Protein AF-A0A944UL71-F1 (afdb_monomer)

Secondary structure (DSSP, 8-state):
-HHHHHHHHHHHHT---------HHHHTTTS-HHHHS-TTHHHHHHHHHHHHHHHHHHHHHH-GGGHHHHHHHHHHHHHS-PPPTT--HHHHTTSHHHHHHHHHHHT--GGGGGGGG-GGGHHHHHHHHHHHHHHH-TT--S-EEESSTTTS-EEE----SS--SSHHHHHHHHHHHHHHHH-TT------S--PPP--HHHHS---

Foldseek 3Di:
DVLVLVVLVCVVPVDDDFDFAAQPCLLCVPPDCVPPHDPCVNVLSLLSLLLVQLVLLCCVVPNRVLCSLLVVLLCCLQFQDQDDVPDPSSVPRNPLVSQLSSCVSSVHHSVSSVSSPVPVSVVRNNVRNCQQCVQEPSPEDDDKDFDPPDPFHIYHDPPAQDRDPDSVVSVVVVVVVVVQRRPVPRNDDDDPDHDHRPTCHGPSDHD

pLDDT: mean 94.56, std 4.07, range [72.88, 98.88]

Sequence (207 aa):
MTSLWLRRVAVLRDIEVEWRFINLSILNEERDYEAEFPEGYREGHNRGRRMLRVAAAVRADHGAPAMGPLYEAFGRSIWYRVPEPGEDMRAMIGTPEHLCAVLDAAGFDTSYADAADDASLDDILRAGTEEAVGRTGRDVGTPILSIDPPDGPSFFGPVISSVPESDEECLELFDATLTLARFSTFSELKRSDRLQLDLPVVTGRPD

Solvent-accessible surface area (backbone atoms only — not comparable to full-atom values): 12127 Å² total; per-residue (Å²): 79,53,70,57,43,48,52,53,42,27,75,76,66,77,50,90,82,85,78,77,52,72,43,67,46,66,78,46,62,89,53,57,59,83,84,76,42,65,89,66,46,69,58,56,27,49,30,53,48,19,48,50,22,24,52,50,54,49,31,72,78,60,34,72,77,48,42,58,52,43,52,48,28,49,46,44,74,65,42,64,42,57,74,59,96,87,58,66,68,72,76,50,54,54,36,64,69,45,37,26,54,31,25,50,72,43,74,41,70,46,72,46,35,66,34,37,79,44,68,82,47,49,58,62,42,47,50,33,28,50,54,55,31,72,57,53,43,80,93,59,69,85,50,72,40,72,45,70,72,88,84,40,51,42,38,71,33,78,82,52,41,56,58,64,91,45,72,66,55,42,45,52,54,46,55,52,50,52,55,52,59,68,37,87,86,66,85,83,86,87,74,89,84,69,72,74,56,75,34,16,55,72,69,66,41,83,132

Mean predicted aligned error: 3.44 Å

Structure (mmCIF, N/CA/C/O backbone):
data_AF-A0A944UL71-F1
#
_entry.id   AF-A0A944UL71-F1
#
loop_
_atom_site.group_PDB
_atom_site.id
_atom_site.type_symbol
_atom_site.label_atom_id
_atom_site.label_alt_id
_atom_site.label_comp_id
_atom_site.label_asym_id
_atom_site.label_entity_id
_atom_site.label_seq_id
_atom_site.pdbx_PDB_ins_code
_atom_site.Cartn_x
_atom_site.Cartn_y
_atom_site.Cartn_z
_atom_site.occupancy
_atom_site.B_iso_or_equiv
_atom_site.auth_seq_id
_atom_site.auth_comp_id
_atom_site.auth_asym_id
_atom_site.auth_atom_id
_atom_site.pdbx_PDB_model_num
ATOM 1 N N . MET A 1 1 ? 5.759 1.348 5.794 1.00 94.75 1 MET A N 1
ATOM 2 C CA . MET A 1 1 ? 5.678 1.532 7.258 1.00 94.75 1 MET A CA 1
ATOM 3 C C . MET A 1 1 ? 4.342 1.117 7.837 1.00 94.75 1 MET A C 1
ATOM 5 O O . MET A 1 1 ? 4.300 0.064 8.450 1.00 94.75 1 MET A O 1
ATOM 9 N N . THR A 1 2 ? 3.245 1.845 7.607 1.00 97.06 2 THR A N 1
ATOM 10 C CA . THR A 1 2 ? 1.940 1.523 8.227 1.00 97.06 2 THR A CA 1
ATOM 11 C C . THR A 1 2 ? 1.476 0.086 7.967 1.00 97.06 2 THR A C 1
ATOM 13 O O . THR A 1 2 ? 0.972 -0.564 8.872 1.00 97.06 2 THR A O 1
ATOM 16 N N . SER A 1 3 ? 1.725 -0.465 6.775 1.00 96.94 3 SER A N 1
ATOM 17 C CA . SER A 1 3 ? 1.401 -1.865 6.475 1.00 96.94 3 SER A CA 1
ATOM 18 C C . SER A 1 3 ? 2.272 -2.894 7.212 1.00 96.94 3 SER A C 1
ATOM 20 O O . SER A 1 3 ? 1.813 -4.006 7.449 1.00 96.94 3 SER A O 1
ATOM 22 N N . LEU A 1 4 ? 3.510 -2.562 7.585 1.00 96.44 4 LEU A N 1
ATOM 23 C CA . LEU A 1 4 ? 4.370 -3.436 8.395 1.00 96.44 4 LEU A CA 1
ATOM 24 C C . LEU A 1 4 ? 3.927 -3.419 9.855 1.00 96.44 4 LEU A C 1
ATOM 26 O O . LEU A 1 4 ? 3.763 -4.472 10.462 1.00 96.44 4 L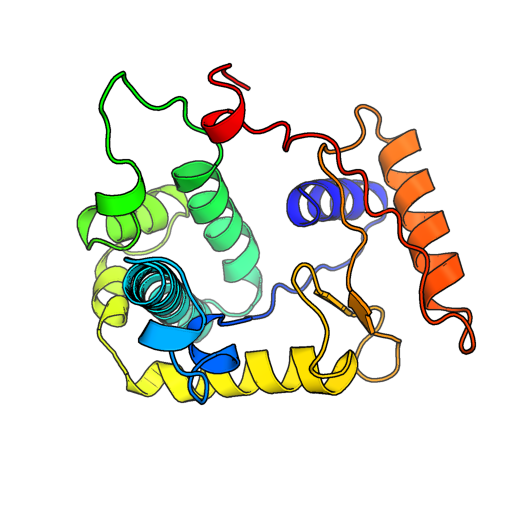EU A O 1
ATOM 30 N N . TRP A 1 5 ? 3.640 -2.225 10.374 1.00 97.69 5 TRP A N 1
ATOM 31 C CA . TRP A 1 5 ? 3.051 -2.057 11.697 1.00 97.69 5 TRP A CA 1
ATOM 32 C C . TRP A 1 5 ? 1.727 -2.827 11.826 1.00 97.69 5 TRP A C 1
ATOM 34 O O . TRP A 1 5 ? 1.573 -3.613 12.756 1.00 97.69 5 TRP A O 1
ATOM 44 N N . LEU A 1 6 ? 0.813 -2.708 10.854 1.00 97.19 6 LEU A N 1
ATOM 45 C CA . LEU A 1 6 ? -0.450 -3.457 10.874 1.00 97.19 6 LEU A CA 1
ATOM 46 C C . LEU A 1 6 ? -0.255 -4.977 10.820 1.00 97.19 6 LEU A C 1
ATOM 48 O O . LEU A 1 6 ? -0.973 -5.690 11.511 1.00 97.19 6 LEU A O 1
ATOM 52 N N . ARG A 1 7 ? 0.723 -5.489 10.056 1.00 96.19 7 ARG A N 1
ATOM 53 C CA . ARG A 1 7 ? 1.068 -6.924 10.087 1.00 96.19 7 ARG A CA 1
ATOM 54 C C . ARG A 1 7 ? 1.510 -7.352 11.484 1.00 96.19 7 ARG A C 1
ATOM 56 O O . ARG A 1 7 ? 1.088 -8.406 11.952 1.00 96.19 7 ARG A O 1
ATOM 63 N N . ARG A 1 8 ? 2.323 -6.535 12.166 1.00 96.75 8 ARG A N 1
ATOM 64 C CA . ARG A 1 8 ? 2.749 -6.832 13.539 1.00 96.75 8 ARG A CA 1
ATOM 65 C C . ARG A 1 8 ? 1.561 -6.852 14.497 1.00 96.75 8 ARG A C 1
ATOM 67 O O . ARG A 1 8 ? 1.414 -7.811 15.246 1.00 96.75 8 ARG A O 1
ATOM 74 N N . VAL A 1 9 ? 0.683 -5.854 14.420 1.00 97.88 9 VAL A N 1
ATOM 75 C CA . VAL A 1 9 ? -0.543 -5.799 15.232 1.00 97.88 9 VAL A CA 1
ATOM 76 C C . VAL A 1 9 ? -1.453 -7.002 14.964 1.00 97.88 9 VAL A C 1
ATOM 78 O O . VAL A 1 9 ? -1.968 -7.580 15.918 1.00 97.88 9 VAL A O 1
ATOM 81 N N . ALA A 1 10 ? -1.608 -7.428 13.706 1.00 96.06 10 ALA A N 1
ATOM 82 C CA . ALA A 1 10 ? -2.406 -8.602 13.347 1.00 96.06 10 ALA A CA 1
ATOM 83 C C . ALA A 1 10 ? -1.952 -9.870 14.073 1.00 96.06 10 ALA A C 1
ATOM 85 O O . ALA A 1 10 ? -2.778 -10.588 14.631 1.00 96.06 10 ALA A O 1
ATOM 86 N N . VAL A 1 11 ? -0.636 -10.083 14.169 1.00 94.81 11 VAL A N 1
ATOM 87 C CA . VAL A 1 11 ? -0.055 -11.199 14.931 1.00 94.81 11 VAL A CA 1
ATOM 88 C C . VAL A 1 11 ? -0.325 -11.074 16.437 1.00 94.81 11 VAL A C 1
ATOM 90 O O . VAL A 1 11 ? -0.519 -12.082 17.108 1.00 94.81 11 VAL A O 1
ATOM 93 N N . LEU A 1 12 ? -0.338 -9.854 16.982 1.00 97.12 12 LEU A N 1
ATOM 94 C CA . LEU A 1 12 ? -0.477 -9.605 18.423 1.00 97.12 12 LEU A CA 1
ATOM 95 C C . LEU A 1 12 ? -1.932 -9.604 18.930 1.00 97.12 12 LEU A C 1
ATOM 97 O O . LEU A 1 12 ? -2.156 -9.812 20.124 1.00 97.12 12 LEU A O 1
ATOM 101 N N . ARG A 1 13 ? -2.915 -9.318 18.066 1.00 93.56 13 ARG A N 1
ATOM 102 C CA . ARG A 1 13 ? -4.326 -9.099 18.451 1.00 93.56 13 ARG A CA 1
ATOM 103 C C . ARG A 1 13 ? -5.333 -10.013 17.759 1.00 93.56 13 ARG A C 1
ATOM 105 O O . ARG A 1 13 ? -6.517 -9.860 18.033 1.00 93.56 13 ARG A O 1
ATOM 112 N N . ASP A 1 14 ? -4.877 -10.937 16.916 1.00 89.62 14 ASP A N 1
ATOM 113 C CA . ASP A 1 14 ? -5.754 -11.809 16.122 1.00 89.62 14 ASP A CA 1
ATOM 114 C C . ASP A 1 14 ? -6.806 -10.994 15.342 1.00 89.62 14 ASP A C 1
ATOM 116 O O . ASP A 1 14 ? -8.008 -11.245 15.402 1.00 89.62 14 ASP A O 1
ATOM 120 N N . ILE A 1 15 ? -6.343 -9.936 14.663 1.00 93.06 15 ILE A N 1
ATOM 121 C CA . ILE A 1 15 ? -7.185 -9.122 13.777 1.00 93.06 15 ILE A CA 1
ATOM 122 C C . ILE A 1 15 ? -6.986 -9.544 12.326 1.00 93.06 15 ILE A C 1
ATOM 124 O O . ILE A 1 15 ? -5.869 -9.825 11.883 1.00 93.06 15 ILE A O 1
ATOM 128 N N . GLU A 1 16 ? -8.073 -9.523 11.564 1.00 93.00 16 GLU A N 1
ATOM 129 C CA . GLU A 1 16 ? -8.026 -9.745 10.127 1.00 93.00 16 GLU A CA 1
ATOM 130 C C . GLU A 1 16 ? -7.648 -8.447 9.402 1.00 93.00 16 GLU A C 1
ATOM 132 O O . GLU A 1 16 ? -8.201 -7.377 9.665 1.00 93.00 16 GLU A O 1
ATOM 137 N N . VAL A 1 17 ? -6.694 -8.540 8.474 1.00 95.81 17 VAL A N 1
ATOM 138 C CA . VAL A 1 17 ? -6.291 -7.424 7.613 1.00 95.81 17 VAL A CA 1
ATOM 139 C C . VAL A 1 17 ? -6.561 -7.805 6.167 1.00 95.81 17 VAL A C 1
ATOM 141 O O . VAL A 1 17 ? -5.872 -8.656 5.602 1.00 95.81 17 VAL A O 1
ATOM 144 N N . GLU A 1 18 ? -7.528 -7.132 5.547 1.00 96.00 18 GLU A N 1
ATOM 145 C CA . GLU A 1 18 ? -7.771 -7.250 4.112 1.00 96.00 18 GLU A CA 1
ATOM 146 C C . GLU A 1 18 ? -7.024 -6.146 3.348 1.00 96.00 18 GLU A C 1
ATOM 148 O O . GLU A 1 18 ? -7.223 -4.951 3.574 1.00 96.00 18 GLU A O 1
ATOM 153 N N . TRP A 1 19 ? -6.165 -6.538 2.404 1.00 97.44 19 TRP A N 1
ATOM 154 C CA . TRP A 1 19 ? -5.429 -5.597 1.560 1.00 97.44 19 TRP A CA 1
ATOM 155 C C . TRP A 1 19 ? -6.264 -5.199 0.338 1.00 97.44 19 TRP A C 1
ATOM 157 O O . TRP A 1 19 ? -6.671 -6.042 -0.463 1.00 97.44 19 TRP A O 1
ATOM 167 N N . ARG A 1 20 ? -6.498 -3.893 0.179 1.00 96.62 20 ARG A N 1
ATOM 168 C CA . ARG A 1 20 ? -7.295 -3.311 -0.911 1.00 96.62 20 ARG A CA 1
ATOM 169 C C . ARG A 1 20 ? -6.439 -2.459 -1.846 1.00 96.62 20 ARG A C 1
ATOM 171 O O . ARG A 1 20 ? -5.375 -1.969 -1.468 1.00 96.62 20 ARG A O 1
ATOM 178 N N . PHE A 1 21 ? -6.907 -2.302 -3.082 1.00 97.00 21 PHE A N 1
ATOM 179 C CA . PHE A 1 21 ? -6.202 -1.534 -4.103 1.00 97.00 21 PHE A CA 1
ATOM 180 C C . PHE A 1 21 ? -6.428 -0.034 -3.939 1.00 97.00 21 PHE A C 1
ATOM 182 O O . PHE A 1 21 ? -7.546 0.418 -3.722 1.00 97.00 21 PHE A O 1
ATOM 189 N N . ILE A 1 22 ? -5.356 0.727 -4.139 1.00 95.06 22 ILE A N 1
ATOM 190 C CA . ILE A 1 22 ? -5.402 2.162 -4.389 1.00 95.06 22 ILE A CA 1
ATOM 191 C C . ILE A 1 22 ? -4.418 2.476 -5.513 1.00 95.06 22 ILE A C 1
ATOM 193 O O . ILE A 1 22 ? -3.236 2.142 -5.427 1.00 95.06 22 ILE A O 1
ATOM 197 N N . ASN A 1 23 ? -4.905 3.075 -6.596 1.00 95.00 23 ASN A N 1
ATOM 198 C CA . ASN A 1 23 ? -4.106 3.336 -7.786 1.00 95.00 23 ASN A CA 1
ATOM 199 C C . ASN A 1 23 ? -3.904 4.842 -7.982 1.00 95.00 23 ASN A C 1
ATOM 201 O O . ASN A 1 23 ? -4.809 5.560 -8.404 1.00 95.00 23 ASN A O 1
ATOM 205 N N . LEU A 1 24 ? -2.681 5.317 -7.730 1.00 92.06 24 LEU A N 1
ATOM 206 C CA . LEU A 1 24 ? -2.326 6.734 -7.873 1.00 92.06 24 LEU A CA 1
ATOM 207 C C . LEU A 1 24 ? -2.494 7.254 -9.305 1.00 92.06 24 LEU A C 1
ATOM 209 O O . LEU A 1 24 ? -2.807 8.426 -9.496 1.00 92.06 24 LEU A O 1
ATOM 213 N N . SER A 1 25 ? -2.312 6.403 -10.316 1.00 91.25 25 SER A N 1
ATOM 214 C CA . SER A 1 25 ? -2.512 6.814 -11.702 1.00 91.25 25 SER A CA 1
ATOM 215 C C . SER A 1 25 ? -3.980 7.087 -12.011 1.00 91.25 25 SER A C 1
ATOM 217 O O . SER A 1 25 ? -4.247 7.932 -12.854 1.00 91.25 25 SER A O 1
ATOM 219 N N . ILE A 1 26 ? -4.902 6.355 -11.376 1.00 91.50 26 ILE A N 1
ATOM 220 C CA . ILE A 1 26 ? -6.351 6.574 -11.493 1.00 91.50 26 ILE A CA 1
ATOM 221 C C . ILE A 1 26 ? -6.754 7.824 -10.703 1.00 91.50 26 ILE A C 1
ATOM 223 O O . ILE A 1 26 ? -7.427 8.688 -11.247 1.00 91.50 26 ILE A O 1
ATOM 227 N N . LEU A 1 27 ? -6.257 7.991 -9.470 1.00 90.31 27 LEU A N 1
ATOM 228 C CA . LEU A 1 27 ? -6.546 9.183 -8.653 1.00 90.31 27 LEU A CA 1
ATOM 229 C C . LEU A 1 27 ? -6.138 10.504 -9.310 1.00 90.31 27 LEU A C 1
ATOM 231 O O . LEU A 1 27 ? -6.719 11.543 -9.019 1.00 90.31 27 LEU A O 1
ATOM 235 N N . ASN A 1 28 ? -5.114 10.471 -10.158 1.00 89.69 28 ASN A N 1
ATOM 236 C CA . ASN A 1 28 ? -4.562 11.662 -10.791 1.00 89.69 28 ASN A CA 1
ATOM 237 C C . ASN A 1 28 ? -4.852 11.715 -12.301 1.00 89.69 28 ASN A C 1
ATOM 239 O O . ASN A 1 28 ? -4.174 12.453 -13.004 1.00 89.69 28 ASN A O 1
ATOM 243 N N . GLU A 1 29 ? -5.792 10.927 -12.833 1.00 87.94 29 GLU A N 1
ATOM 244 C CA . GLU A 1 29 ? -5.998 10.824 -14.290 1.00 87.94 29 GLU A CA 1
ATOM 245 C C . GLU A 1 29 ? -6.553 12.097 -14.943 1.00 87.94 29 GLU A C 1
ATOM 247 O O . GLU A 1 29 ? -6.267 12.352 -16.110 1.00 87.94 29 GLU A O 1
ATOM 252 N N . GLU A 1 30 ? -7.292 12.908 -14.183 1.00 87.31 30 GLU A N 1
ATOM 253 C CA . GLU A 1 30 ? -7.855 14.187 -14.637 1.00 87.31 30 GLU A CA 1
ATOM 254 C C . GLU A 1 30 ? -6.901 15.375 -14.424 1.00 87.31 30 GLU A C 1
ATOM 256 O O . GLU A 1 30 ? -7.200 16.491 -14.843 1.00 87.31 30 GLU A O 1
ATOM 261 N N . ARG A 1 31 ? -5.757 15.152 -13.765 1.00 88.56 31 ARG A N 1
ATOM 262 C CA . ARG A 1 31 ? -4.787 16.207 -13.452 1.00 88.56 31 ARG A CA 1
ATOM 263 C C . ARG A 1 31 ? -3.845 16.456 -14.619 1.00 88.56 31 ARG A C 1
ATOM 265 O O . ARG A 1 31 ? -3.466 15.533 -15.348 1.00 88.56 31 ARG A O 1
ATOM 272 N N . ASP A 1 32 ? -3.395 17.697 -14.748 1.00 90.00 32 ASP A N 1
ATOM 273 C CA . ASP A 1 32 ? -2.382 18.047 -15.733 1.00 90.00 32 ASP A CA 1
ATOM 274 C C . ASP A 1 32 ? -0.998 17.628 -15.216 1.00 90.00 32 ASP A C 1
ATOM 276 O O . ASP A 1 32 ? -0.379 18.303 -14.396 1.00 90.00 32 ASP A O 1
ATOM 280 N N . TYR A 1 33 ? -0.500 16.483 -15.691 1.00 90.19 33 TYR A N 1
ATOM 281 C CA . TYR A 1 33 ? 0.813 15.976 -15.277 1.00 90.19 33 TYR A CA 1
ATOM 282 C C . TYR A 1 33 ? 1.972 16.912 -15.617 1.00 90.19 33 TYR A C 1
ATOM 284 O O . TYR A 1 33 ? 2.970 16.889 -14.903 1.00 90.19 33 TYR A O 1
ATOM 292 N N . GLU A 1 34 ? 1.871 17.681 -16.700 1.00 88.19 34 GLU A N 1
ATOM 293 C CA . GLU A 1 34 ? 2.952 18.562 -17.143 1.00 88.19 34 GLU A CA 1
ATOM 294 C C . GLU A 1 34 ? 2.982 19.847 -16.315 1.00 88.19 34 GLU A C 1
ATOM 296 O O . GLU A 1 34 ? 4.058 20.355 -16.000 1.00 88.19 34 GLU A O 1
ATOM 301 N N . ALA A 1 35 ? 1.809 20.348 -15.923 1.00 91.75 35 ALA A N 1
ATOM 302 C CA . ALA A 1 35 ? 1.696 21.555 -15.113 1.00 91.75 35 ALA A CA 1
ATOM 303 C C . ALA A 1 35 ? 1.825 21.294 -13.602 1.00 91.75 35 ALA A C 1
ATOM 305 O O . ALA A 1 35 ? 2.336 22.145 -12.872 1.00 91.75 35 ALA A O 1
ATOM 306 N N . GLU A 1 36 ? 1.345 20.150 -13.109 1.00 89.31 36 GLU A N 1
ATOM 307 C CA . GLU A 1 36 ? 1.150 19.920 -11.672 1.00 89.31 36 GLU A CA 1
ATOM 308 C C . GLU A 1 36 ? 2.177 18.981 -11.028 1.00 89.31 36 GLU A C 1
ATOM 310 O O . GLU A 1 36 ? 2.233 18.901 -9.797 1.00 89.31 36 GLU A O 1
ATOM 315 N N . PHE A 1 37 ? 2.983 18.261 -11.817 1.00 88.88 37 PHE A N 1
ATOM 316 C CA . PHE A 1 37 ? 3.926 17.273 -11.293 1.00 88.88 37 PHE A CA 1
ATOM 317 C C . PHE A 1 37 ? 5.344 17.446 -11.848 1.00 88.88 37 PHE A C 1
ATOM 319 O O . PHE A 1 37 ? 5.529 17.890 -12.978 1.00 88.88 37 PHE A O 1
ATOM 326 N N . PRO A 1 38 ? 6.375 17.048 -11.078 1.00 90.00 38 PRO A N 1
ATOM 327 C CA . PRO A 1 38 ? 7.736 16.959 -11.592 1.00 90.00 38 PRO A CA 1
ATOM 328 C C . PRO A 1 38 ? 7.861 15.982 -12.770 1.00 90.00 38 PRO A C 1
ATOM 330 O O . PRO A 1 38 ? 7.117 15.002 -12.871 1.00 90.00 38 PRO A O 1
ATOM 333 N N . GLU A 1 39 ? 8.872 16.193 -13.612 1.00 87.62 39 GLU A N 1
ATOM 334 C CA . GLU A 1 39 ? 9.197 15.298 -14.726 1.00 87.62 39 GLU A CA 1
ATOM 335 C C . GLU A 1 39 ? 9.326 13.828 -14.268 1.00 87.62 39 GLU A C 1
ATOM 337 O O . GLU A 1 39 ? 9.861 13.521 -13.199 1.00 87.62 39 GLU A O 1
ATOM 342 N N . GLY A 1 40 ? 8.790 12.900 -15.068 1.00 83.56 40 GLY A N 1
ATOM 343 C CA . GLY A 1 40 ? 8.832 11.459 -14.793 1.00 83.56 40 GLY A CA 1
ATOM 344 C C . GLY A 1 40 ? 7.766 10.926 -13.821 1.00 83.56 40 GLY A C 1
ATOM 345 O O . GLY A 1 40 ? 7.672 9.708 -13.645 1.00 83.56 40 GLY A O 1
ATOM 346 N N . TYR A 1 41 ? 6.915 11.774 -13.226 1.00 87.94 41 TYR A N 1
ATOM 347 C CA . TYR A 1 41 ? 5.845 11.319 -12.316 1.00 87.94 41 TYR A CA 1
ATOM 348 C C . TYR A 1 41 ? 4.803 10.425 -12.991 1.00 87.94 41 TYR A C 1
ATOM 350 O O . TYR A 1 41 ? 4.404 9.410 -12.418 1.00 87.94 41 TYR A O 1
ATOM 358 N N . ARG A 1 42 ? 4.394 10.771 -14.220 1.00 90.69 42 ARG A N 1
ATOM 359 C CA . ARG A 1 42 ? 3.449 9.966 -15.012 1.00 90.69 42 ARG A CA 1
ATOM 360 C C . ARG A 1 42 ? 3.953 8.533 -15.173 1.00 90.69 42 ARG A C 1
ATOM 362 O O . ARG A 1 42 ? 3.206 7.586 -14.957 1.00 90.69 42 ARG A O 1
ATOM 369 N N . GLU A 1 43 ? 5.241 8.381 -15.462 1.00 91.44 43 GLU A N 1
ATOM 370 C CA . GLU A 1 43 ? 5.865 7.070 -15.612 1.00 91.44 43 GLU A CA 1
ATOM 371 C C . GLU A 1 43 ? 5.940 6.308 -14.280 1.00 91.44 43 GLU A C 1
ATOM 373 O O . GLU A 1 43 ? 5.661 5.114 -14.218 1.00 91.44 43 GLU A O 1
ATOM 378 N N . GLY A 1 44 ? 6.221 7.005 -13.172 1.00 91.00 44 GLY A N 1
ATOM 379 C CA . GLY A 1 44 ? 6.119 6.428 -11.828 1.00 91.00 44 GLY A CA 1
ATOM 380 C C . GLY A 1 44 ? 4.730 5.858 -11.522 1.00 91.00 44 GLY A C 1
ATOM 381 O O . GLY A 1 44 ? 4.618 4.734 -11.031 1.00 91.00 44 GLY A O 1
ATOM 382 N N . HIS A 1 45 ? 3.675 6.600 -11.853 1.00 93.50 45 HIS A N 1
ATOM 383 C CA . HIS A 1 45 ? 2.296 6.145 -11.682 1.00 93.50 45 HIS A CA 1
ATOM 384 C C . HIS A 1 45 ? 1.937 4.983 -12.622 1.00 93.50 45 HIS A C 1
ATOM 386 O O . HIS A 1 45 ? 1.286 4.033 -12.179 1.00 93.50 45 HIS A O 1
ATOM 392 N N . ASN A 1 46 ? 2.414 4.997 -13.870 1.00 93.19 46 ASN A N 1
ATOM 393 C CA . ASN A 1 46 ? 2.228 3.891 -14.813 1.00 93.19 46 ASN A CA 1
ATOM 394 C C . ASN A 1 46 ? 2.883 2.594 -14.318 1.00 93.19 46 ASN A C 1
ATOM 396 O O . ASN A 1 46 ? 2.248 1.540 -14.360 1.00 93.19 46 ASN A O 1
ATOM 400 N N . ARG A 1 47 ? 4.104 2.657 -13.769 1.00 95.44 47 ARG A N 1
ATOM 401 C CA . ARG A 1 47 ? 4.759 1.498 -13.134 1.00 95.44 47 ARG A CA 1
ATOM 402 C C . ARG A 1 47 ? 3.925 0.921 -11.990 1.00 95.44 47 ARG A C 1
ATOM 404 O O . ARG A 1 47 ? 3.720 -0.289 -11.928 1.00 95.44 47 ARG A O 1
ATOM 411 N N . GLY A 1 48 ? 3.382 1.785 -11.128 1.00 96.06 48 GLY A N 1
ATOM 412 C CA . GLY A 1 48 ? 2.460 1.370 -10.067 1.00 96.06 48 GLY A CA 1
ATOM 413 C C . GLY A 1 48 ? 1.199 0.689 -10.612 1.00 96.06 48 GLY A C 1
ATOM 414 O O . GLY A 1 48 ? 0.791 -0.350 -10.098 1.00 96.06 48 GLY A O 1
ATOM 415 N N . ARG A 1 49 ? 0.614 1.218 -11.696 1.00 97.50 49 ARG A N 1
ATOM 416 C CA . ARG A 1 49 ? -0.540 0.605 -12.373 1.00 97.50 49 ARG A CA 1
ATOM 417 C C . ARG A 1 49 ? -0.209 -0.788 -12.919 1.00 97.50 49 ARG A C 1
ATOM 419 O O . ARG A 1 49 ? -0.980 -1.705 -12.660 1.00 97.50 49 ARG A O 1
ATOM 426 N N . ARG A 1 50 ? 0.934 -0.968 -13.593 1.00 98.12 50 ARG A N 1
ATOM 427 C CA . ARG A 1 50 ? 1.406 -2.283 -14.083 1.00 98.12 50 ARG A CA 1
ATOM 428 C C . ARG A 1 50 ? 1.459 -3.314 -12.951 1.00 98.12 50 ARG A C 1
ATOM 430 O O . ARG A 1 50 ? 0.888 -4.391 -13.070 1.00 98.12 50 ARG A O 1
ATOM 437 N N . MET A 1 51 ? 2.081 -2.959 -11.825 1.00 98.62 51 MET A N 1
ATOM 438 C CA . MET A 1 51 ? 2.177 -3.844 -10.654 1.00 98.62 51 MET A CA 1
ATOM 439 C C . MET A 1 51 ? 0.805 -4.192 -10.065 1.00 98.62 51 MET A C 1
ATOM 441 O O . MET A 1 51 ? 0.561 -5.335 -9.685 1.00 98.62 51 MET A O 1
ATOM 445 N N . LEU A 1 52 ? -0.101 -3.214 -9.992 1.00 98.56 52 LEU A N 1
ATOM 446 C CA . LEU A 1 52 ? -1.448 -3.425 -9.467 1.00 98.56 52 LEU A CA 1
ATOM 447 C C . LEU A 1 52 ? -2.298 -4.317 -10.378 1.00 98.56 52 LEU A C 1
ATOM 449 O O . LEU A 1 52 ? -3.098 -5.087 -9.859 1.00 98.56 52 LEU A O 1
ATOM 453 N N . ARG A 1 53 ? -2.108 -4.274 -11.701 1.00 98.81 53 ARG A N 1
ATOM 454 C CA . ARG A 1 53 ? -2.759 -5.218 -12.624 1.00 98.81 53 ARG A CA 1
ATOM 455 C C . ARG A 1 53 ? -2.295 -6.649 -12.373 1.00 98.81 53 ARG A C 1
ATOM 457 O O . ARG A 1 53 ? -3.129 -7.528 -12.200 1.00 98.81 53 ARG A O 1
ATOM 464 N N . VAL A 1 54 ? -0.987 -6.870 -12.220 1.00 98.88 54 VAL A N 1
ATOM 465 C CA . VAL A 1 54 ? -0.452 -8.186 -11.822 1.00 98.88 54 VAL A CA 1
ATOM 466 C C . VAL A 1 54 ? -1.070 -8.653 -10.501 1.00 98.88 54 VAL A C 1
ATOM 468 O O . VAL A 1 54 ? -1.535 -9.785 -10.400 1.00 98.88 54 VAL A O 1
ATOM 471 N N . ALA A 1 55 ? -1.167 -7.769 -9.504 1.00 98.81 55 ALA A N 1
ATOM 472 C CA . ALA A 1 55 ? -1.830 -8.099 -8.246 1.00 98.81 55 ALA A CA 1
ATOM 473 C C . ALA A 1 55 ? -3.328 -8.404 -8.413 1.00 98.81 55 ALA A C 1
ATOM 475 O O . ALA A 1 55 ? -3.843 -9.309 -7.759 1.00 98.81 55 ALA A O 1
ATOM 476 N N . ALA A 1 56 ? -4.034 -7.697 -9.296 1.00 98.81 56 ALA A N 1
ATOM 477 C CA . ALA A 1 56 ? -5.432 -7.975 -9.604 1.00 98.81 56 ALA A CA 1
ATOM 478 C C . ALA A 1 56 ? -5.616 -9.349 -10.265 1.00 98.81 56 ALA A C 1
ATOM 480 O O . ALA A 1 56 ? -6.522 -10.077 -9.867 1.00 98.81 56 ALA A O 1
ATOM 481 N N . ALA A 1 57 ? -4.735 -9.729 -11.195 1.00 98.81 57 ALA A N 1
ATOM 482 C CA . ALA A 1 57 ? -4.749 -11.049 -11.822 1.00 98.81 57 ALA A CA 1
ATOM 483 C C . ALA A 1 57 ? -4.501 -12.167 -10.796 1.00 98.81 57 ALA A C 1
ATOM 485 O O . ALA A 1 57 ? -5.304 -13.088 -10.684 1.00 98.81 57 ALA A O 1
ATOM 486 N N . VAL A 1 58 ? -3.472 -12.029 -9.950 1.00 98.81 58 VAL A N 1
ATOM 487 C CA . VAL A 1 58 ? -3.209 -12.987 -8.860 1.00 98.81 58 VAL A CA 1
ATOM 488 C C . VAL A 1 58 ? -4.408 -13.085 -7.909 1.00 98.81 58 VAL A C 1
ATOM 490 O O . VAL A 1 58 ? -4.794 -14.179 -7.504 1.00 98.81 58 VAL A O 1
ATOM 493 N N . ARG A 1 59 ? -5.034 -11.954 -7.552 1.00 98.62 59 ARG A N 1
ATOM 494 C CA . ARG A 1 59 ? -6.223 -11.941 -6.685 1.00 98.62 59 ARG A CA 1
ATOM 495 C C . ARG A 1 59 ? -7.416 -12.650 -7.325 1.00 98.62 59 ARG A C 1
ATOM 497 O O . ARG A 1 59 ? -8.188 -13.264 -6.593 1.00 98.62 59 ARG A O 1
ATOM 504 N N . ALA A 1 60 ? -7.598 -12.533 -8.639 1.00 98.38 60 ALA A N 1
ATOM 505 C CA . ALA A 1 60 ? -8.713 -13.161 -9.341 1.00 98.38 60 ALA A CA 1
ATOM 506 C C . ALA A 1 60 ? -8.673 -14.691 -9.201 1.00 98.38 60 ALA A C 1
ATOM 508 O O . ALA A 1 60 ? -9.704 -15.299 -8.915 1.00 98.38 60 ALA A O 1
ATOM 509 N N . ASP A 1 61 ? -7.479 -15.280 -9.291 1.00 98.44 61 ASP A N 1
ATOM 510 C CA . ASP A 1 61 ? -7.300 -16.734 -9.274 1.00 98.44 61 ASP A CA 1
ATOM 511 C C . ASP A 1 61 ? -7.055 -17.303 -7.865 1.00 98.44 61 ASP A C 1
ATOM 513 O O . ASP A 1 61 ? -7.491 -18.412 -7.553 1.00 98.44 61 ASP A O 1
ATOM 517 N N . HIS A 1 62 ? -6.394 -16.545 -6.981 1.00 98.38 62 HIS A N 1
ATOM 518 C CA . HIS A 1 62 ? -5.997 -17.009 -5.641 1.00 98.38 62 HIS A CA 1
ATOM 519 C C . HIS A 1 62 ? -6.786 -16.369 -4.483 1.00 98.38 62 HIS A C 1
ATOM 521 O O . HIS A 1 62 ? -6.609 -16.744 -3.321 1.00 98.38 62 HIS A O 1
ATOM 527 N N . GLY A 1 63 ? -7.672 -15.414 -4.771 1.00 98.06 63 GLY A N 1
ATOM 528 C CA . GLY A 1 63 ? -8.510 -14.740 -3.781 1.00 98.06 63 GLY A CA 1
ATOM 529 C C . GLY A 1 63 ? -7.781 -13.691 -2.930 1.00 98.06 63 GLY A C 1
ATOM 530 O O . GLY A 1 63 ? -6.604 -13.382 -3.113 1.00 98.06 63 GLY A O 1
ATOM 531 N N . ALA A 1 64 ? -8.509 -13.110 -1.969 1.00 96.50 64 ALA A N 1
ATOM 532 C CA . ALA A 1 64 ? -8.007 -12.039 -1.101 1.00 96.50 64 ALA A CA 1
ATOM 533 C C . ALA A 1 64 ? -6.746 -12.399 -0.277 1.00 96.50 64 ALA A C 1
ATOM 535 O O . ALA A 1 64 ? -5.858 -11.545 -0.190 1.00 96.50 64 ALA A O 1
ATOM 536 N N . PRO A 1 65 ? -6.590 -13.626 0.273 1.00 96.50 65 PRO A N 1
ATOM 537 C CA . PRO A 1 65 ? -5.408 -13.979 1.068 1.00 96.50 65 PRO A CA 1
ATOM 538 C C . PRO A 1 65 ? -4.076 -13.859 0.314 1.00 96.50 65 PRO A C 1
ATOM 540 O O . PRO A 1 65 ? -3.043 -13.605 0.932 1.00 96.50 65 PRO A O 1
ATOM 543 N N . ALA A 1 66 ? -4.088 -13.967 -1.020 1.00 98.00 66 ALA A N 1
ATOM 544 C CA . ALA A 1 66 ? -2.891 -13.835 -1.850 1.00 98.00 66 ALA A CA 1
ATOM 545 C C . ALA A 1 66 ? -2.259 -12.431 -1.795 1.00 98.00 66 ALA A C 1
ATOM 547 O O . ALA A 1 66 ? -1.063 -12.269 -2.041 1.00 98.00 66 ALA A O 1
ATOM 548 N N . MET A 1 67 ? -3.040 -11.404 -1.442 1.00 98.31 67 MET A N 1
ATOM 549 C CA . MET A 1 67 ? -2.568 -10.018 -1.442 1.00 98.31 67 MET A CA 1
ATOM 550 C C . MET A 1 67 ? -1.551 -9.726 -0.344 1.00 98.31 67 MET A C 1
ATOM 552 O O . MET A 1 67 ? -0.685 -8.880 -0.548 1.00 98.31 67 MET A O 1
ATOM 556 N N . GLY A 1 68 ? -1.611 -10.420 0.795 1.00 97.12 68 GLY A N 1
ATOM 557 C CA . GLY A 1 68 ? -0.661 -10.214 1.892 1.00 97.12 68 GLY A CA 1
ATOM 558 C C . GLY A 1 68 ? 0.785 -10.521 1.485 1.00 97.12 68 GLY A C 1
ATOM 559 O O . GLY A 1 68 ? 1.608 -9.595 1.507 1.00 97.12 68 GLY A O 1
ATOM 560 N N . PRO A 1 69 ? 1.080 -11.771 1.071 1.00 97.56 69 PRO A N 1
ATOM 561 C CA . PRO A 1 69 ? 2.400 -12.172 0.587 1.00 97.56 69 PRO A CA 1
ATOM 562 C C . PRO A 1 69 ? 2.857 -11.380 -0.640 1.00 97.56 69 PRO A C 1
ATOM 564 O O . PRO A 1 69 ? 3.996 -10.921 -0.682 1.00 97.56 69 PRO A O 1
ATOM 567 N N . LEU A 1 70 ? 1.968 -11.138 -1.613 1.00 98.62 70 LEU A N 1
ATOM 568 C CA . LEU A 1 70 ? 2.336 -10.394 -2.819 1.00 98.62 70 LEU A CA 1
ATOM 569 C C . LEU A 1 70 ? 2.701 -8.935 -2.510 1.00 98.62 70 LEU A C 1
ATOM 571 O O . LEU A 1 70 ? 3.704 -8.417 -3.002 1.00 98.62 70 LEU A O 1
ATOM 575 N N . TYR A 1 71 ? 1.912 -8.264 -1.666 1.00 98.38 71 TYR A N 1
ATOM 576 C CA . TYR A 1 71 ? 2.209 -6.897 -1.248 1.00 98.38 71 TYR A CA 1
ATOM 577 C C . TYR A 1 71 ? 3.513 -6.824 -0.445 1.00 98.38 71 TYR A C 1
ATOM 579 O O . TYR A 1 71 ? 4.283 -5.875 -0.597 1.00 98.38 71 TYR A O 1
ATOM 587 N N . GLU A 1 72 ? 3.787 -7.825 0.390 1.00 97.69 72 GLU A N 1
ATOM 588 C CA . GLU A 1 72 ? 5.059 -7.921 1.101 1.00 97.69 72 GLU A CA 1
ATOM 589 C C . GLU A 1 72 ? 6.238 -8.089 0.137 1.00 97.69 72 GLU A C 1
ATOM 591 O O . GLU A 1 72 ? 7.213 -7.347 0.250 1.00 97.69 72 GLU A O 1
ATOM 596 N N . ALA A 1 73 ? 6.133 -8.976 -0.856 1.00 98.31 73 ALA A N 1
ATOM 597 C CA . ALA A 1 73 ? 7.180 -9.195 -1.849 1.00 98.31 73 ALA A CA 1
ATOM 598 C C . ALA A 1 73 ? 7.481 -7.929 -2.671 1.00 98.31 73 ALA A C 1
ATOM 600 O O . ALA A 1 73 ? 8.645 -7.544 -2.786 1.00 98.31 73 ALA A O 1
ATOM 601 N N . PHE A 1 74 ? 6.451 -7.215 -3.145 1.00 98.19 74 PHE A N 1
ATOM 602 C CA . PHE A 1 74 ? 6.625 -5.897 -3.772 1.00 98.19 74 PHE A CA 1
ATOM 603 C C . PHE A 1 74 ? 7.271 -4.882 -2.824 1.00 98.19 74 PHE A C 1
ATOM 605 O O . PHE A 1 74 ? 8.134 -4.097 -3.215 1.00 98.19 74 PHE A O 1
ATOM 612 N N . GLY A 1 75 ? 6.840 -4.868 -1.562 1.00 96.69 75 GLY A N 1
ATOM 613 C CA . GLY A 1 75 ? 7.377 -3.962 -0.558 1.00 96.69 75 GLY A CA 1
ATOM 614 C C . GLY A 1 75 ? 8.870 -4.190 -0.329 1.00 96.69 75 GLY A C 1
ATOM 615 O O . GLY A 1 75 ? 9.651 -3.238 -0.353 1.00 96.69 75 GLY A O 1
ATOM 616 N N . ARG A 1 76 ? 9.276 -5.452 -0.166 1.00 96.19 76 ARG A N 1
ATOM 617 C CA . ARG A 1 76 ? 10.679 -5.836 0.011 1.00 96.19 76 ARG A CA 1
ATOM 618 C C . ARG A 1 76 ? 11.505 -5.516 -1.228 1.00 96.19 76 ARG A C 1
ATOM 620 O O . ARG A 1 76 ? 12.579 -4.932 -1.099 1.00 96.19 76 ARG A O 1
ATOM 627 N N . SER A 1 77 ? 10.988 -5.822 -2.420 1.00 95.88 77 SER A N 1
ATOM 628 C CA . SER A 1 77 ? 11.706 -5.568 -3.667 1.00 95.88 77 SER A CA 1
ATOM 629 C C . SER A 1 77 ? 11.924 -4.080 -3.935 1.00 95.88 77 SER A C 1
ATOM 631 O O . SER A 1 77 ? 12.884 -3.758 -4.619 1.00 95.88 77 SER A O 1
ATOM 633 N N . ILE A 1 78 ? 11.102 -3.170 -3.410 1.00 95.19 78 ILE A N 1
ATOM 634 C CA . ILE A 1 78 ? 11.228 -1.728 -3.679 1.00 95.19 78 ILE A CA 1
ATOM 635 C C . ILE A 1 78 ? 11.927 -0.990 -2.537 1.00 95.19 78 ILE A C 1
ATOM 637 O O . ILE A 1 78 ? 12.799 -0.158 -2.780 1.00 95.19 78 ILE A O 1
ATOM 641 N N . TRP A 1 79 ? 11.534 -1.269 -1.295 1.00 94.56 79 TRP A N 1
ATOM 642 C CA . TRP A 1 79 ? 11.882 -0.426 -0.150 1.00 94.56 79 TRP A CA 1
ATOM 643 C C . TRP A 1 79 ? 13.039 -0.969 0.693 1.00 94.56 79 TRP A C 1
ATOM 645 O O . TRP A 1 79 ? 13.734 -0.183 1.337 1.00 94.56 79 TRP A O 1
ATOM 655 N N . TYR A 1 80 ? 13.266 -2.286 0.669 1.00 93.56 80 TYR A N 1
ATOM 656 C CA . TYR A 1 80 ? 14.245 -2.984 1.513 1.00 93.56 80 TYR A CA 1
ATOM 657 C C . TYR A 1 80 ? 15.478 -3.414 0.723 1.00 93.56 80 TYR A C 1
ATOM 659 O O . TYR A 1 80 ? 15.879 -4.576 0.705 1.00 93.56 80 TYR A O 1
ATOM 667 N N . ARG A 1 81 ? 16.080 -2.439 0.047 1.00 90.25 81 ARG A N 1
ATOM 668 C CA . ARG A 1 81 ? 17.359 -2.582 -0.644 1.00 90.25 81 ARG A CA 1
ATOM 669 C C . ARG A 1 81 ? 18.178 -1.314 -0.480 1.00 90.25 81 ARG A C 1
ATOM 671 O O . ARG A 1 81 ? 17.611 -0.228 -0.387 1.00 90.25 81 ARG A O 1
ATOM 678 N N . VAL A 1 82 ? 19.494 -1.459 -0.480 1.00 91.56 82 VAL A N 1
ATOM 679 C CA . VAL A 1 82 ? 20.425 -0.331 -0.527 1.00 91.56 82 VAL A CA 1
ATOM 680 C C . VAL A 1 82 ? 20.843 -0.152 -1.990 1.00 91.56 82 VAL A C 1
ATOM 682 O O . VAL A 1 82 ? 21.397 -1.099 -2.542 1.00 91.56 82 VAL A O 1
ATOM 685 N N . PRO A 1 83 ? 20.539 0.990 -2.638 1.00 88.19 83 PRO A N 1
ATOM 686 C CA . PRO A 1 83 ? 20.945 1.241 -4.018 1.00 88.19 83 PRO A CA 1
ATOM 687 C C . PRO A 1 83 ? 22.463 1.328 -4.144 1.00 88.19 83 PRO A C 1
ATOM 689 O O . PRO A 1 83 ? 23.121 1.953 -3.305 1.00 88.19 83 PRO A O 1
ATOM 692 N N . GLU A 1 84 ? 23.006 0.780 -5.224 1.00 89.50 84 GLU A N 1
ATOM 693 C CA . GLU A 1 84 ? 24.412 0.983 -5.565 1.00 89.50 84 GLU A CA 1
ATOM 694 C C . GLU A 1 84 ? 24.654 2.425 -6.061 1.00 89.50 84 GLU A C 1
ATOM 696 O O . GLU A 1 84 ? 23.750 3.069 -6.613 1.00 89.50 84 GLU A O 1
ATOM 701 N N . PRO A 1 85 ? 25.871 2.981 -5.901 1.00 88.38 85 PRO A N 1
ATOM 702 C CA . PRO A 1 85 ? 26.179 4.323 -6.385 1.00 88.38 85 PRO A CA 1
ATOM 703 C C . PRO A 1 85 ? 25.880 4.490 -7.885 1.00 88.38 85 PRO A C 1
ATOM 705 O O . PRO A 1 85 ? 26.503 3.855 -8.732 1.00 88.38 85 PRO A O 1
ATOM 708 N N . GLY A 1 86 ? 24.951 5.393 -8.216 1.00 85.06 86 GLY A N 1
ATOM 709 C CA . GLY A 1 86 ? 24.552 5.687 -9.599 1.00 85.06 86 GLY A CA 1
ATOM 710 C C . GLY A 1 86 ? 23.471 4.767 -10.179 1.00 85.06 86 GLY A C 1
ATOM 711 O O . GLY A 1 86 ? 23.118 4.927 -11.346 1.00 85.06 86 GLY A O 1
ATOM 712 N N . GLU A 1 87 ? 22.927 3.837 -9.394 1.00 87.81 87 GLU A N 1
ATOM 713 C CA . GLU A 1 87 ? 21.814 2.981 -9.806 1.00 87.81 87 GLU A CA 1
ATOM 714 C C . GLU A 1 87 ? 20.493 3.768 -9.883 1.00 87.81 87 GLU A C 1
ATOM 716 O O . GLU A 1 87 ? 20.041 4.354 -8.895 1.00 87.81 87 GLU A O 1
ATOM 721 N N . ASP A 1 88 ? 19.821 3.741 -11.041 1.00 86.75 88 ASP A N 1
ATOM 722 C CA . ASP A 1 88 ? 18.425 4.181 -11.138 1.00 86.75 88 ASP A CA 1
ATOM 723 C C . ASP A 1 88 ? 17.483 3.031 -10.782 1.00 86.75 88 ASP A C 1
ATOM 725 O O . ASP A 1 88 ? 16.953 2.311 -11.631 1.00 86.75 88 ASP A O 1
ATOM 729 N N . MET A 1 89 ? 17.236 2.897 -9.484 1.00 85.25 89 MET A N 1
ATOM 730 C CA . MET A 1 89 ? 16.318 1.903 -8.945 1.00 85.25 89 MET A CA 1
ATOM 731 C C . MET A 1 89 ? 14.912 1.965 -9.554 1.00 85.25 89 MET A C 1
ATOM 733 O O . MET A 1 89 ? 14.222 0.948 -9.643 1.00 85.25 89 MET A O 1
ATOM 737 N N . ARG A 1 90 ? 14.453 3.151 -9.971 1.00 86.06 90 ARG A N 1
ATOM 738 C CA . ARG A 1 90 ? 13.091 3.323 -10.489 1.00 86.06 90 ARG A CA 1
ATOM 739 C C . ARG A 1 90 ? 12.929 2.727 -11.879 1.00 86.06 90 ARG A C 1
ATOM 741 O O . ARG A 1 90 ? 11.812 2.342 -12.217 1.00 86.06 90 ARG A O 1
ATOM 748 N N . ALA A 1 91 ? 14.010 2.632 -12.652 1.00 88.94 91 ALA A N 1
ATOM 749 C CA . ALA A 1 91 ? 13.992 2.061 -13.995 1.00 88.94 91 ALA A CA 1
ATOM 750 C C . ALA A 1 91 ? 13.626 0.567 -13.998 1.00 88.94 91 ALA A C 1
ATOM 752 O O . ALA A 1 91 ? 13.021 0.090 -14.951 1.00 88.94 91 ALA A O 1
ATOM 753 N N . MET A 1 92 ? 13.947 -0.155 -12.920 1.00 91.44 92 MET A N 1
ATOM 754 C CA . MET A 1 92 ? 13.653 -1.585 -12.781 1.00 91.44 92 MET A CA 1
ATOM 755 C C . MET A 1 92 ? 12.214 -1.855 -12.308 1.00 91.44 92 MET A C 1
ATOM 757 O O . MET A 1 92 ? 11.638 -2.897 -12.602 1.00 91.44 92 MET A O 1
ATOM 761 N N . ILE A 1 93 ? 11.582 -0.917 -11.598 1.00 95.50 93 ILE A N 1
ATOM 762 C CA . ILE A 1 93 ? 10.261 -1.147 -10.999 1.00 95.50 93 ILE A CA 1
ATOM 763 C C . ILE A 1 93 ? 9.202 -1.369 -12.088 1.00 95.50 93 ILE A C 1
ATOM 765 O O . ILE A 1 93 ? 8.962 -0.524 -12.942 1.00 95.50 93 ILE A O 1
ATOM 769 N N . GLY A 1 94 ? 8.508 -2.501 -12.014 1.00 96.31 94 GLY A N 1
ATOM 770 C CA . GLY A 1 94 ? 7.378 -2.823 -12.892 1.00 96.31 94 GLY A CA 1
ATOM 771 C C . GLY A 1 94 ? 7.767 -3.313 -14.292 1.00 96.31 94 GLY A C 1
ATOM 772 O O . GLY A 1 94 ? 6.871 -3.471 -15.127 1.00 96.31 94 GLY A O 1
ATOM 773 N N . THR A 1 95 ? 9.056 -3.570 -14.552 1.00 97.38 95 THR A N 1
ATOM 774 C CA . THR A 1 95 ? 9.488 -4.320 -15.743 1.00 97.38 95 THR A CA 1
ATOM 775 C C . THR A 1 95 ? 9.077 -5.795 -15.632 1.00 97.38 95 THR A C 1
ATOM 777 O O . THR A 1 95 ? 8.836 -6.271 -14.517 1.00 97.38 95 THR A O 1
ATOM 780 N N . PRO A 1 96 ? 9.000 -6.545 -16.746 1.00 97.88 96 PRO A N 1
ATOM 781 C CA . PRO A 1 96 ? 8.713 -7.980 -16.707 1.00 97.88 96 PRO A CA 1
ATOM 782 C C . PRO A 1 96 ? 9.643 -8.751 -15.761 1.00 97.88 96 PRO A C 1
ATOM 784 O O . PRO A 1 96 ? 9.175 -9.549 -14.957 1.00 97.88 96 PRO A O 1
ATOM 787 N N . GLU A 1 97 ? 10.944 -8.452 -15.766 1.00 97.88 97 GLU A N 1
ATOM 788 C CA . GLU A 1 97 ? 11.931 -9.117 -14.908 1.00 97.88 97 GLU A CA 1
ATOM 789 C C . GLU A 1 97 ? 11.660 -8.854 -13.423 1.00 97.88 97 GLU A C 1
ATOM 791 O O . GLU A 1 97 ? 11.711 -9.778 -12.610 1.00 97.88 97 GLU A O 1
ATOM 796 N N . HIS A 1 98 ? 11.325 -7.609 -13.064 1.00 98.06 98 HIS A N 1
ATOM 797 C CA . HIS A 1 98 ? 10.936 -7.264 -11.699 1.00 98.06 98 HIS A CA 1
ATOM 798 C C . HIS A 1 98 ? 9.684 -8.013 -11.259 1.00 98.06 98 HIS A C 1
AT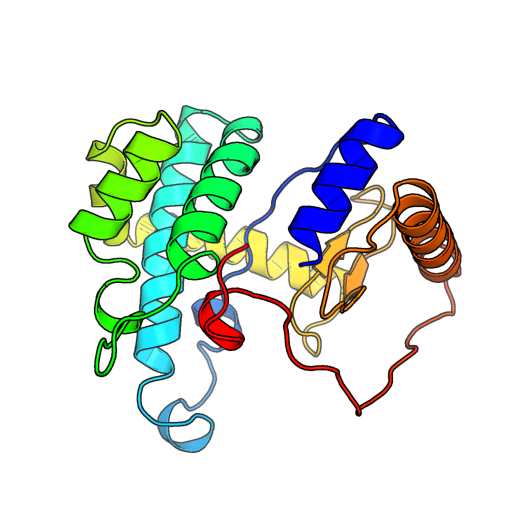OM 800 O O . HIS A 1 98 ? 9.637 -8.544 -10.153 1.00 98.06 98 HIS A O 1
ATOM 806 N N . LEU A 1 99 ? 8.664 -8.037 -12.117 1.00 98.75 99 LEU A N 1
ATOM 807 C CA . LEU A 1 99 ? 7.383 -8.666 -11.816 1.00 98.75 99 LEU A CA 1
ATOM 808 C C . LEU A 1 99 ? 7.545 -10.177 -11.640 1.00 98.75 99 LEU A C 1
ATOM 810 O O . LEU A 1 99 ? 7.069 -10.708 -10.641 1.00 98.75 99 LEU A O 1
ATOM 814 N N . CYS A 1 100 ? 8.288 -10.844 -12.526 1.00 98.75 100 CYS A N 1
ATOM 815 C CA . CYS A 1 100 ? 8.621 -12.261 -12.386 1.00 98.75 100 CYS A CA 1
ATOM 816 C C . CYS A 1 100 ? 9.369 -12.544 -11.077 1.00 98.75 100 CYS A C 1
ATOM 818 O O . CYS A 1 100 ? 9.000 -13.466 -10.356 1.00 98.75 100 CYS A O 1
ATOM 820 N N . ALA A 1 101 ? 10.377 -11.735 -10.729 1.00 98.50 101 ALA A N 1
ATOM 821 C CA . ALA A 1 101 ? 11.129 -11.913 -9.486 1.00 98.50 101 ALA A CA 1
ATOM 822 C C . ALA A 1 101 ? 10.256 -11.725 -8.232 1.00 98.50 101 ALA A C 1
ATOM 824 O O . ALA A 1 101 ? 10.414 -12.451 -7.253 1.00 98.50 101 ALA A O 1
ATOM 825 N N . VAL A 1 102 ? 9.325 -10.764 -8.253 1.00 98.75 102 VAL A N 1
ATOM 826 C CA . VAL A 1 102 ? 8.365 -10.559 -7.158 1.00 98.75 102 VAL A CA 1
ATOM 827 C C . VAL A 1 102 ? 7.395 -11.734 -7.043 1.00 98.75 102 VAL A C 1
ATOM 829 O O . VAL A 1 102 ? 7.136 -12.187 -5.930 1.00 98.75 102 VAL A O 1
ATOM 832 N N . LEU A 1 103 ? 6.849 -12.208 -8.166 1.00 98.88 103 LEU A N 1
ATOM 833 C CA . LEU A 1 103 ? 5.903 -13.326 -8.200 1.00 98.88 103 LEU A CA 1
ATOM 834 C C . LEU A 1 103 ? 6.546 -14.605 -7.661 1.00 98.88 103 LEU A C 1
ATOM 836 O O . LEU A 1 103 ? 5.983 -15.219 -6.760 1.00 98.88 103 LEU A O 1
ATOM 840 N N . ASP A 1 104 ? 7.754 -14.931 -8.124 1.00 98.69 104 ASP A N 1
ATOM 841 C CA . ASP A 1 104 ? 8.527 -16.079 -7.643 1.00 98.69 104 ASP A CA 1
ATOM 842 C C . ASP A 1 104 ? 8.803 -15.977 -6.133 1.00 98.69 104 ASP A C 1
ATOM 844 O O . ASP A 1 104 ? 8.502 -16.897 -5.372 1.00 98.69 104 ASP A O 1
ATOM 848 N N . ALA A 1 105 ? 9.255 -14.808 -5.660 1.00 98.44 105 ALA A N 1
ATOM 849 C CA . ALA A 1 105 ? 9.485 -14.563 -4.235 1.00 98.44 105 ALA A CA 1
ATOM 850 C C . ALA A 1 105 ? 8.206 -14.658 -3.380 1.00 98.44 105 ALA A C 1
ATOM 852 O O . ALA A 1 105 ? 8.283 -14.983 -2.194 1.00 98.44 105 ALA A O 1
ATOM 853 N N . ALA A 1 106 ? 7.042 -14.367 -3.962 1.00 98.50 106 ALA A N 1
ATOM 854 C CA . ALA A 1 106 ? 5.738 -14.493 -3.320 1.00 98.50 106 ALA A CA 1
ATOM 855 C C . ALA A 1 106 ? 5.108 -15.894 -3.478 1.00 98.50 106 ALA A C 1
ATOM 857 O O . ALA A 1 106 ? 4.058 -16.148 -2.887 1.00 98.50 106 ALA A O 1
ATOM 858 N N . GLY A 1 107 ? 5.739 -16.799 -4.236 1.00 98.50 107 GLY A N 1
ATOM 859 C CA . GLY A 1 107 ? 5.255 -18.158 -4.484 1.00 98.50 107 GLY A CA 1
ATOM 860 C C . GLY A 1 107 ? 4.138 -18.263 -5.528 1.00 98.50 107 GLY A C 1
ATOM 861 O O . GLY A 1 107 ? 3.361 -19.217 -5.483 1.00 98.50 107 GLY A O 1
ATOM 862 N N . PHE A 1 108 ? 4.034 -17.299 -6.446 1.00 98.75 108 PHE A N 1
ATOM 863 C CA . PHE A 1 108 ? 3.062 -17.290 -7.544 1.00 98.75 108 PHE A CA 1
ATOM 864 C C . PHE A 1 108 ? 3.728 -17.577 -8.894 1.00 98.75 108 PHE A C 1
ATOM 866 O O . PHE A 1 108 ? 4.925 -17.355 -9.070 1.00 98.75 108 PHE A O 1
ATOM 873 N N . ASP A 1 109 ? 2.936 -18.049 -9.862 1.00 98.56 109 ASP A N 1
ATOM 874 C CA . ASP A 1 109 ? 3.407 -18.278 -11.231 1.00 98.56 109 ASP A CA 1
ATOM 875 C C . ASP A 1 109 ? 3.914 -16.966 -11.851 1.00 98.56 109 ASP A C 1
ATOM 877 O O . ASP A 1 10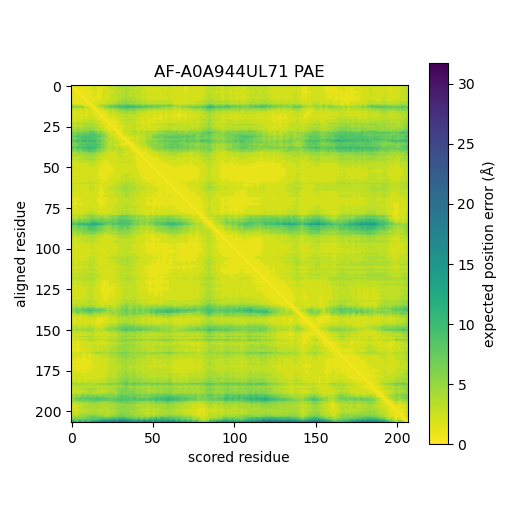9 ? 3.261 -15.922 -11.778 1.00 98.56 109 ASP A O 1
ATOM 881 N N . THR A 1 110 ? 5.086 -17.007 -12.475 1.00 98.69 110 THR A N 1
ATOM 882 C CA . THR A 1 110 ? 5.668 -15.831 -13.123 1.00 98.69 110 THR A CA 1
ATOM 883 C C . THR A 1 110 ? 4.872 -15.395 -14.351 1.00 98.69 110 THR A C 1
ATOM 885 O O . THR A 1 110 ? 4.958 -14.227 -14.728 1.00 98.69 110 THR A O 1
ATOM 888 N N . SER A 1 111 ? 4.019 -16.260 -14.918 1.00 98.38 111 SER A N 1
ATOM 889 C CA . SER A 1 111 ? 3.126 -15.910 -16.028 1.00 98.38 111 SER A CA 1
ATOM 890 C C . SER A 1 111 ? 2.138 -14.789 -15.689 1.00 98.38 111 SER A C 1
ATOM 892 O O . SER A 1 111 ? 1.679 -14.090 -16.588 1.00 98.38 111 SER A O 1
ATOM 894 N N . TYR A 1 112 ? 1.830 -14.546 -14.407 1.00 98.81 112 TYR A N 1
ATOM 895 C CA . TYR A 1 112 ? 1.005 -13.394 -14.019 1.00 98.81 112 TYR A CA 1
ATOM 896 C C . TYR A 1 112 ? 1.651 -12.048 -14.378 1.00 98.81 112 TYR A C 1
ATOM 898 O O . TYR A 1 112 ? 0.946 -11.040 -14.429 1.00 98.81 112 TYR A O 1
ATOM 906 N N . ALA A 1 113 ? 2.961 -12.000 -14.653 1.00 98.75 113 ALA A N 1
ATOM 907 C CA . ALA A 1 113 ? 3.636 -10.786 -15.104 1.00 98.75 113 ALA A CA 1
ATOM 908 C C . ALA A 1 113 ? 3.042 -10.235 -16.415 1.00 98.75 113 ALA A C 1
ATOM 910 O O . ALA A 1 113 ? 3.022 -9.016 -16.593 1.00 98.75 113 ALA A O 1
ATOM 911 N N . ASP A 1 114 ? 2.489 -11.098 -17.276 1.00 98.44 114 ASP A N 1
ATOM 912 C CA . ASP A 1 114 ? 1.854 -10.707 -18.542 1.00 98.44 114 ASP A CA 1
ATOM 913 C C . ASP A 1 114 ? 0.635 -9.790 -18.327 1.00 98.44 114 ASP A C 1
ATOM 915 O O . ASP A 1 114 ? 0.321 -8.944 -19.166 1.00 98.44 114 ASP A O 1
ATOM 919 N N . ALA A 1 115 ? -0.016 -9.877 -17.160 1.00 98.69 115 ALA A N 1
ATOM 920 C CA . ALA A 1 115 ? -1.146 -9.022 -16.803 1.00 98.69 115 ALA A CA 1
ATOM 921 C C . ALA A 1 115 ? -0.763 -7.540 -16.634 1.00 98.69 115 ALA A C 1
ATOM 923 O O . ALA A 1 115 ? -1.638 -6.676 -16.605 1.00 98.69 115 ALA A O 1
ATOM 924 N N . ALA A 1 116 ? 0.529 -7.204 -16.542 1.00 98.50 116 ALA A N 1
ATOM 925 C CA . ALA A 1 116 ? 0.994 -5.819 -16.427 1.00 98.50 116 ALA A CA 1
ATOM 926 C C . ALA A 1 116 ? 0.471 -4.909 -17.550 1.00 98.50 116 ALA A C 1
ATOM 928 O O . ALA A 1 116 ? 0.213 -3.718 -17.328 1.00 98.50 116 ALA A O 1
ATOM 929 N N . ASP A 1 117 ? 0.285 -5.476 -18.739 1.00 97.69 117 ASP A N 1
ATOM 930 C CA . ASP A 1 117 ? -0.163 -4.771 -19.935 1.00 97.69 117 ASP A CA 1
ATOM 931 C C . ASP A 1 117 ? -1.657 -5.013 -20.251 1.00 97.69 117 ASP A C 1
ATOM 933 O O . ASP A 1 117 ? -2.183 -4.459 -21.217 1.00 97.69 117 ASP A O 1
ATOM 937 N N . ASP A 1 118 ? -2.382 -5.743 -19.393 1.00 98.19 118 ASP A N 1
ATOM 938 C CA . ASP A 1 118 ? -3.822 -5.980 -19.529 1.00 98.19 118 ASP A CA 1
ATOM 939 C C . ASP A 1 118 ? -4.649 -4.821 -18.947 1.00 98.19 118 ASP A C 1
ATOM 941 O O . ASP A 1 118 ? -4.849 -4.684 -17.738 1.00 98.19 118 ASP A O 1
ATOM 945 N N . ALA A 1 119 ? -5.160 -3.968 -19.834 1.00 97.44 119 ALA A N 1
ATOM 946 C CA . ALA A 1 119 ? -5.995 -2.833 -19.455 1.00 97.44 119 ALA A CA 1
ATOM 947 C C . ALA A 1 119 ? -7.396 -3.222 -18.954 1.00 97.44 119 ALA A C 1
ATOM 949 O O . ALA A 1 119 ? -8.040 -2.393 -18.315 1.00 97.44 119 ALA A O 1
ATOM 950 N N . SER A 1 120 ? -7.875 -4.449 -19.192 1.00 98.00 120 SER A N 1
ATOM 951 C CA . SER A 1 120 ? -9.190 -4.883 -18.692 1.00 98.00 120 SER A CA 1
ATOM 952 C C . SER A 1 120 ? -9.245 -4.945 -17.160 1.00 98.00 120 SER A C 1
ATOM 954 O O . SER A 1 120 ? -10.308 -4.805 -16.558 1.00 98.00 120 SER A O 1
ATOM 956 N N . LEU A 1 121 ? -8.081 -5.057 -16.514 1.00 98.50 121 LEU A N 1
ATOM 957 C CA . LEU A 1 121 ? -7.939 -5.035 -15.062 1.00 98.50 121 LEU A CA 1
ATOM 958 C C . LEU A 1 121 ? -8.040 -3.618 -14.472 1.00 98.50 121 LEU A C 1
ATOM 960 O O . LEU A 1 121 ? -8.138 -3.471 -13.255 1.00 98.50 121 LEU A O 1
ATOM 964 N N . ASP A 1 122 ? -8.054 -2.558 -15.286 1.00 98.19 122 ASP A N 1
ATOM 965 C CA . ASP A 1 122 ? -8.167 -1.192 -14.763 1.00 98.19 122 ASP A CA 1
ATOM 966 C C . ASP A 1 122 ? -9.522 -0.940 -14.082 1.00 98.19 122 ASP A C 1
ATOM 968 O O . ASP A 1 122 ? -9.579 -0.155 -13.134 1.00 98.19 122 ASP A O 1
ATOM 972 N N . ASP A 1 123 ? -10.587 -1.640 -14.482 1.00 98.06 123 ASP A N 1
ATOM 973 C CA . ASP A 1 123 ? -11.920 -1.482 -13.889 1.00 98.06 123 ASP A CA 1
ATOM 974 C C . ASP A 1 123 ? -11.957 -1.939 -12.424 1.00 98.06 123 ASP A C 1
ATOM 976 O O . ASP A 1 123 ? -12.504 -1.240 -11.566 1.00 98.06 123 ASP A O 1
ATOM 980 N N . ILE A 1 124 ? -11.312 -3.065 -12.092 1.00 97.94 124 ILE A N 1
ATOM 981 C CA . ILE A 1 124 ? -11.237 -3.536 -10.700 1.00 97.94 124 ILE A CA 1
ATOM 982 C C . ILE A 1 124 ? -10.328 -2.638 -9.850 1.00 97.94 124 ILE A C 1
ATOM 984 O O . ILE A 1 124 ? -10.622 -2.381 -8.679 1.00 97.94 124 ILE A O 1
ATOM 988 N N . LEU A 1 125 ? -9.256 -2.093 -10.437 1.00 98.12 125 LEU A N 1
ATOM 989 C CA . LEU A 1 125 ? -8.391 -1.125 -9.759 1.00 98.12 125 LEU A CA 1
ATOM 990 C C . LEU A 1 125 ? -9.121 0.193 -9.493 1.00 98.12 125 LEU A C 1
ATOM 992 O O . LEU A 1 125 ? -8.957 0.780 -8.419 1.00 98.12 125 LEU A O 1
ATOM 996 N N . ARG A 1 126 ? -9.940 0.642 -10.448 1.00 97.50 126 ARG A N 1
ATOM 997 C CA . ARG A 1 126 ? -10.796 1.820 -10.311 1.00 97.50 126 ARG A CA 1
ATOM 998 C C . ARG A 1 126 ? -11.837 1.610 -9.227 1.00 97.50 126 ARG A C 1
ATOM 1000 O O . ARG A 1 126 ? -11.939 2.458 -8.351 1.00 97.50 126 ARG A O 1
ATOM 1007 N N . ALA A 1 127 ? -12.536 0.476 -9.227 1.00 97.62 127 ALA A N 1
ATOM 1008 C CA . ALA A 1 127 ? -13.532 0.159 -8.208 1.00 97.62 127 ALA A CA 1
ATOM 1009 C C . ALA A 1 127 ? -12.935 0.182 -6.789 1.00 97.62 127 ALA A C 1
ATOM 1011 O O . ALA A 1 127 ? -13.486 0.837 -5.909 1.00 97.62 127 ALA A O 1
ATOM 1012 N N . GLY A 1 128 ? -11.776 -0.456 -6.578 1.00 96.38 128 GLY A N 1
ATOM 1013 C CA . GLY A 1 128 ? -11.097 -0.431 -5.275 1.00 96.38 128 GLY A CA 1
ATOM 1014 C C . GLY A 1 128 ? -10.616 0.968 -4.872 1.00 96.38 128 GLY A C 1
ATOM 1015 O O . GLY A 1 128 ? -10.733 1.360 -3.713 1.00 96.38 128 GLY A O 1
ATOM 1016 N N . THR A 1 129 ? -10.133 1.749 -5.841 1.00 95.88 129 THR A N 1
ATOM 1017 C CA . THR A 1 129 ? -9.702 3.132 -5.606 1.00 95.88 129 THR A CA 1
ATOM 1018 C C . THR A 1 129 ? -10.881 4.030 -5.220 1.00 95.88 129 THR A C 1
ATOM 1020 O O . THR A 1 129 ? -10.775 4.774 -4.247 1.00 95.88 129 THR A O 1
ATOM 1023 N N . GLU A 1 130 ? -12.006 3.931 -5.933 1.00 95.44 130 GLU A N 1
ATOM 1024 C CA . GLU A 1 130 ? -13.243 4.671 -5.647 1.00 95.44 130 GLU A CA 1
ATOM 1025 C C . GLU A 1 130 ? -13.854 4.277 -4.298 1.00 95.44 130 GLU A C 1
ATOM 1027 O O . GLU A 1 130 ? -14.307 5.148 -3.558 1.00 95.44 130 GLU A O 1
ATOM 1032 N N . GLU A 1 131 ? -13.809 2.994 -3.929 1.00 95.44 131 GLU A N 1
ATOM 1033 C CA . GLU A 1 131 ? -14.210 2.537 -2.595 1.00 95.44 131 GLU A CA 1
ATOM 1034 C C . GLU A 1 131 ? -13.357 3.206 -1.507 1.00 95.44 131 GLU A C 1
ATOM 1036 O O . GLU A 1 131 ? -13.900 3.762 -0.551 1.00 95.44 131 GLU A O 1
ATOM 1041 N N . ALA A 1 132 ? -12.029 3.212 -1.662 1.00 94.81 132 ALA A N 1
ATOM 1042 C CA . ALA A 1 132 ? -11.122 3.792 -0.676 1.00 94.81 132 ALA A CA 1
ATOM 1043 C C . ALA A 1 132 ? -11.377 5.295 -0.468 1.00 94.81 132 ALA A C 1
ATOM 1045 O O . ALA A 1 132 ? -11.579 5.731 0.667 1.00 94.81 132 ALA A O 1
ATOM 1046 N N . VAL A 1 133 ? -11.427 6.082 -1.549 1.00 93.69 133 VAL A N 1
ATOM 1047 C CA . VAL A 1 133 ? -11.637 7.540 -1.450 1.00 93.69 133 VAL A CA 1
ATOM 1048 C C . VAL A 1 133 ? -13.078 7.919 -1.136 1.00 93.69 133 VAL A C 1
ATOM 1050 O O . VAL A 1 133 ? -13.314 8.937 -0.491 1.00 93.69 133 VAL A O 1
ATOM 1053 N N . GLY A 1 134 ? -14.056 7.106 -1.537 1.00 94.75 134 GLY A N 1
ATOM 1054 C CA . GLY A 1 134 ? -15.457 7.299 -1.170 1.00 94.75 134 GLY A CA 1
ATOM 1055 C C . GLY A 1 134 ? -15.682 7.201 0.340 1.00 94.75 134 GLY A C 1
ATOM 1056 O O . GLY A 1 134 ? -16.552 7.884 0.874 1.00 94.75 134 GLY A O 1
ATOM 1057 N N . ARG A 1 135 ? -14.864 6.403 1.039 1.00 94.25 135 ARG A N 1
ATOM 1058 C CA . ARG A 1 135 ? -14.941 6.232 2.497 1.00 94.25 135 ARG A CA 1
ATOM 1059 C C . ARG A 1 135 ? -14.187 7.305 3.284 1.00 94.25 135 ARG A C 1
ATOM 1061 O O . ARG A 1 135 ? -14.572 7.592 4.412 1.00 94.25 135 ARG A O 1
ATOM 1068 N N . THR A 1 136 ? -13.133 7.896 2.719 1.00 92.38 136 THR A N 1
ATOM 1069 C CA . THR A 1 136 ? -12.288 8.896 3.405 1.00 92.38 136 THR A CA 1
ATOM 1070 C C . THR A 1 136 ? -12.505 10.340 2.956 1.00 92.38 136 THR A C 1
ATOM 1072 O O . THR A 1 136 ? -12.054 11.263 3.629 1.00 92.38 136 THR A O 1
ATOM 1075 N N . GLY A 1 137 ? -13.133 10.546 1.799 1.00 89.88 137 GLY A N 1
ATOM 1076 C CA . GLY A 1 137 ? -13.036 11.784 1.026 1.00 89.88 137 GLY A CA 1
ATOM 1077 C C . GLY A 1 137 ? -11.873 11.749 0.023 1.00 89.88 137 GLY A C 1
ATOM 1078 O O . GLY A 1 137 ? -10.919 10.984 0.179 1.00 89.88 137 GLY A O 1
ATOM 1079 N N . ARG A 1 138 ? -11.962 12.584 -1.023 1.00 86.06 138 ARG A N 1
ATOM 1080 C CA . ARG A 1 138 ? -10.996 12.633 -2.141 1.00 86.06 138 ARG A CA 1
ATOM 1081 C C . ARG A 1 138 ? -9.706 13.401 -1.835 1.00 86.06 138 ARG A C 1
ATOM 1083 O O . ARG A 1 138 ? -8.705 13.171 -2.503 1.00 86.06 138 ARG A O 1
ATOM 1090 N N . ASP A 1 139 ? -9.706 14.254 -0.814 1.00 83.62 139 ASP A N 1
ATOM 1091 C CA . ASP A 1 139 ? -8.580 15.151 -0.501 1.00 83.62 139 ASP A CA 1
ATOM 1092 C C . ASP A 1 139 ? -7.516 14.518 0.415 1.00 83.62 139 ASP A C 1
ATOM 1094 O O . ASP A 1 139 ? -6.704 15.219 1.027 1.00 83.62 139 ASP A O 1
ATOM 1098 N N . VAL A 1 140 ? -7.504 13.187 0.536 1.00 85.69 140 VAL A N 1
ATOM 1099 C CA . VAL A 1 140 ? -6.548 12.470 1.385 1.00 85.69 140 VAL A CA 1
ATOM 1100 C C . VAL A 1 140 ? -5.504 11.696 0.585 1.00 85.69 140 VAL A C 1
ATOM 1102 O O . VAL A 1 140 ? -5.730 11.273 -0.545 1.00 85.69 140 VAL A O 1
ATOM 1105 N N . GLY A 1 141 ? -4.334 11.493 1.195 1.00 86.62 141 GLY A N 1
ATOM 1106 C CA . GLY A 1 141 ? -3.263 10.674 0.627 1.00 86.62 141 GLY A CA 1
ATOM 1107 C C . GLY A 1 141 ? -3.285 9.222 1.111 1.00 86.62 141 GLY A C 1
ATOM 1108 O O . GLY A 1 141 ? -4.244 8.744 1.707 1.00 86.62 141 GLY A O 1
ATOM 1109 N N . THR A 1 142 ? -2.167 8.524 0.908 1.00 90.50 142 THR A N 1
ATOM 1110 C CA . THR A 1 142 ? -1.897 7.202 1.495 1.00 90.50 142 THR A CA 1
ATOM 1111 C C . THR A 1 142 ? -1.037 7.317 2.757 1.00 90.50 142 THR A C 1
ATOM 1113 O O . THR A 1 142 ? -0.134 8.161 2.788 1.00 90.50 142 THR A O 1
ATOM 1116 N N . PRO A 1 143 ? -1.216 6.443 3.760 1.00 94.62 143 PRO A N 1
ATOM 1117 C CA . PRO A 1 143 ? -2.073 5.253 3.766 1.00 94.62 143 PRO A CA 1
ATOM 1118 C C . PRO A 1 143 ? -3.538 5.568 4.103 1.00 94.62 143 PRO A C 1
ATOM 1120 O O . PRO A 1 143 ? -3.810 6.527 4.819 1.00 94.62 143 PRO A O 1
ATOM 1123 N N . ILE A 1 144 ? -4.452 4.719 3.624 1.00 96.19 144 ILE A N 1
ATOM 1124 C CA . ILE A 1 144 ? -5.869 4.709 4.012 1.00 96.19 144 ILE A CA 1
ATOM 1125 C C . ILE A 1 144 ? -6.144 3.431 4.800 1.00 96.19 144 ILE A C 1
ATOM 1127 O O . ILE A 1 144 ? -5.801 2.341 4.340 1.00 96.19 144 ILE A O 1
ATOM 1131 N N . LEU A 1 145 ? -6.765 3.570 5.970 1.00 96.44 145 LEU A N 1
ATOM 1132 C CA . LEU A 1 145 ? -7.230 2.462 6.800 1.00 96.44 145 LEU A CA 1
ATOM 1133 C C . LEU A 1 145 ? -8.752 2.521 6.911 1.00 96.44 145 LEU A C 1
ATOM 1135 O O . LEU A 1 145 ? -9.311 3.573 7.208 1.00 96.44 145 LEU A O 1
ATOM 1139 N N . SER A 1 146 ? -9.409 1.381 6.706 1.00 96.19 146 SER A N 1
ATOM 1140 C CA . SER A 1 146 ? -10.834 1.188 6.993 1.00 96.19 146 SER A CA 1
ATOM 1141 C C . SER A 1 146 ? -10.969 0.244 8.180 1.00 96.19 146 SER A C 1
ATOM 1143 O O . SER A 1 146 ? -10.404 -0.845 8.156 1.00 96.19 146 SER A O 1
ATOM 1145 N N . ILE A 1 147 ? -11.694 0.667 9.212 1.00 95.44 147 ILE A N 1
ATOM 1146 C CA . ILE A 1 147 ? -11.944 -0.122 10.422 1.00 95.44 147 ILE A CA 1
ATOM 1147 C C . ILE A 1 147 ? -13.373 -0.643 10.337 1.00 95.44 147 ILE A C 1
ATOM 1149 O O . ILE A 1 147 ? -14.271 0.142 10.050 1.00 95.44 147 ILE A O 1
ATOM 1153 N N . ASP A 1 148 ? -13.572 -1.941 10.570 1.00 93.69 148 ASP A N 1
ATOM 1154 C CA . ASP A 1 148 ? -14.879 -2.616 10.565 1.00 93.69 148 ASP A CA 1
ATOM 1155 C C . ASP A 1 148 ? -15.797 -2.246 9.364 1.00 93.69 148 ASP A C 1
ATOM 1157 O O . ASP A 1 148 ? -16.959 -1.878 9.566 1.00 93.69 148 ASP A O 1
ATOM 1161 N N . PRO A 1 149 ? -15.314 -2.274 8.100 1.00 92.56 149 PRO A N 1
ATOM 1162 C CA . PRO A 1 149 ? -16.152 -1.961 6.940 1.00 92.56 149 PRO A CA 1
ATOM 1163 C C . PRO A 1 149 ? -17.313 -2.975 6.774 1.00 92.56 149 PRO A C 1
ATOM 1165 O O . PRO A 1 149 ? -17.157 -4.142 7.126 1.00 92.56 149 PRO A O 1
ATOM 1168 N N . PRO A 1 150 ? -18.464 -2.570 6.193 1.00 93.00 150 PRO A N 1
ATOM 1169 C CA . PRO A 1 150 ? -18.704 -1.275 5.560 1.00 93.00 150 PRO A CA 1
ATOM 1170 C C . PRO A 1 150 ? -19.123 -0.165 6.537 1.00 93.00 150 PRO A C 1
ATOM 1172 O O . PRO A 1 150 ? -19.033 1.004 6.163 1.00 93.00 150 PRO A O 1
ATOM 1175 N N . ASP A 1 151 ? -19.536 -0.503 7.757 1.00 91.19 151 ASP A N 1
ATOM 1176 C CA . ASP A 1 151 ? -20.198 0.434 8.676 1.00 91.19 151 ASP A CA 1
ATOM 1177 C C . ASP A 1 151 ? -19.223 1.279 9.501 1.00 91.19 151 ASP A C 1
ATOM 1179 O O . ASP A 1 151 ? -19.542 2.400 9.903 1.00 91.19 151 ASP A O 1
ATOM 1183 N N . GLY A 1 152 ? -18.033 0.746 9.774 1.00 93.56 152 GLY A N 1
ATOM 1184 C CA . GLY A 1 152 ? -17.021 1.442 10.547 1.00 93.56 152 GLY A CA 1
ATOM 1185 C C . GLY A 1 152 ? -16.295 2.529 9.746 1.00 93.56 152 GLY A C 1
ATOM 1186 O O . GLY A 1 152 ? -16.487 2.684 8.534 1.00 93.56 152 GLY A O 1
ATOM 1187 N N . PRO A 1 153 ? -15.479 3.344 10.423 1.00 94.81 153 PRO A N 1
ATOM 1188 C CA . PRO A 1 153 ? -14.945 4.564 9.846 1.00 94.81 153 PRO A CA 1
ATOM 1189 C C . PRO A 1 153 ? -13.699 4.299 8.986 1.00 94.81 153 PRO A C 1
ATOM 1191 O O . PRO A 1 153 ? -13.122 3.207 8.974 1.00 94.81 153 PRO A O 1
ATOM 1194 N N . SER A 1 154 ? -13.272 5.288 8.206 1.00 95.69 154 SER A N 1
ATOM 1195 C CA . SER A 1 154 ? -12.078 5.182 7.361 1.00 95.69 154 SER A CA 1
ATOM 1196 C C . SER A 1 154 ? -11.295 6.478 7.381 1.00 95.69 154 SER A C 1
ATOM 1198 O O . SER A 1 154 ? -11.878 7.557 7.323 1.00 95.69 154 SER A O 1
ATOM 1200 N N . PHE A 1 155 ? -9.972 6.370 7.473 1.00 94.69 155 PHE A N 1
ATOM 1201 C CA . PHE A 1 155 ? -9.109 7.519 7.708 1.00 94.69 155 PHE A CA 1
ATOM 1202 C C . PHE A 1 155 ? -7.826 7.458 6.903 1.00 94.69 155 PHE A C 1
ATOM 1204 O O . PHE A 1 155 ? -7.295 6.394 6.581 1.00 94.69 155 PHE A O 1
ATOM 1211 N N . PHE A 1 156 ? -7.298 8.649 6.660 1.00 95.12 156 PHE A N 1
ATOM 1212 C CA . PHE A 1 156 ? -5.913 8.851 6.294 1.00 95.12 156 PHE A CA 1
ATOM 1213 C C . PHE A 1 156 ? -5.003 8.661 7.507 1.00 95.12 156 PHE A C 1
ATOM 1215 O O . PHE A 1 156 ? -5.120 9.374 8.504 1.00 95.12 156 PHE A O 1
ATOM 1222 N N . GLY A 1 157 ? -4.050 7.741 7.393 1.00 94.31 157 GLY A N 1
ATOM 1223 C CA . GLY A 1 157 ? -3.112 7.421 8.460 1.00 94.31 157 GLY A CA 1
ATOM 1224 C C . GLY A 1 157 ? -3.502 6.197 9.307 1.00 94.31 157 GLY A C 1
ATOM 1225 O O . GLY A 1 157 ? -4.468 5.508 8.995 1.00 94.31 157 GLY A O 1
ATOM 1226 N N . PRO A 1 158 ? -2.718 5.898 10.358 1.00 95.81 158 PRO A N 1
ATOM 1227 C CA . PRO A 1 158 ? -1.645 6.734 10.879 1.00 95.81 158 PRO A CA 1
ATOM 1228 C C . PRO A 1 158 ? -0.447 6.774 9.927 1.00 95.81 158 PRO A C 1
ATOM 1230 O O . PRO A 1 158 ? -0.017 5.766 9.357 1.00 95.81 158 PRO A O 1
ATOM 1233 N N . VAL A 1 159 ? 0.078 7.983 9.730 1.00 95.69 159 VAL A N 1
ATOM 1234 C CA . VAL A 1 159 ? 1.284 8.226 8.936 1.00 95.69 159 VAL A CA 1
ATOM 1235 C C . VAL A 1 159 ? 2.485 8.106 9.867 1.00 95.69 159 VAL A C 1
ATOM 1237 O O . VAL A 1 159 ? 2.689 8.970 10.718 1.00 95.69 159 VAL A O 1
ATOM 1240 N N . ILE A 1 160 ? 3.279 7.051 9.695 1.00 95.88 160 ILE A N 1
ATOM 1241 C CA . ILE A 1 160 ? 4.463 6.771 10.517 1.00 95.88 160 ILE A CA 1
ATOM 1242 C C . ILE A 1 160 ? 5.720 6.646 9.649 1.00 95.88 160 ILE A C 1
ATOM 1244 O O . ILE A 1 160 ? 5.662 6.110 8.538 1.00 95.88 160 ILE A O 1
ATOM 1248 N N . SER A 1 161 ? 6.847 7.155 10.154 1.00 95.25 161 SER A N 1
ATOM 1249 C CA . SER A 1 161 ? 8.141 7.130 9.451 1.00 95.25 161 SER A CA 1
ATOM 1250 C C . SER A 1 161 ? 8.985 5.891 9.765 1.00 95.25 161 SER A C 1
ATOM 1252 O O . SER A 1 161 ? 9.829 5.520 8.954 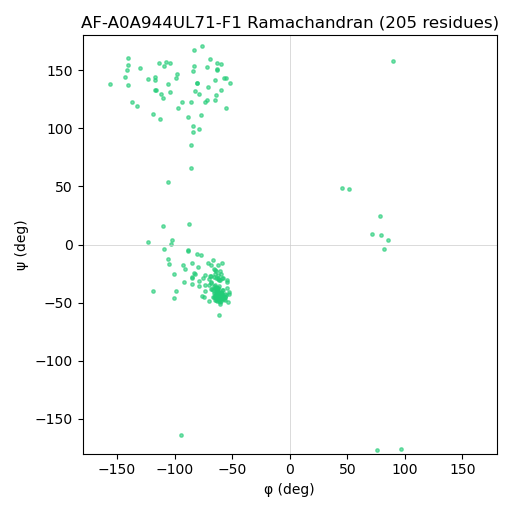1.00 95.25 161 SER A O 1
ATOM 1254 N N . SER A 1 162 ? 8.706 5.228 10.885 1.00 95.25 162 SER A N 1
ATOM 1255 C CA . SER A 1 162 ? 9.268 3.945 11.310 1.00 95.25 162 SER A CA 1
ATOM 1256 C C . SER A 1 162 ? 8.164 3.098 11.949 1.00 95.25 162 SER A C 1
ATOM 1258 O O . SER A 1 162 ? 7.106 3.620 12.315 1.00 95.25 162 SER A O 1
ATOM 1260 N N . VAL A 1 163 ? 8.375 1.786 12.026 1.00 96.12 163 VAL A N 1
ATOM 1261 C CA . VAL A 1 163 ? 7.530 0.890 12.830 1.00 96.12 163 VAL A CA 1
ATOM 1262 C C . VAL A 1 163 ? 7.994 1.004 14.290 1.00 96.12 163 VAL A C 1
ATOM 1264 O O . VAL A 1 163 ? 9.204 1.094 14.493 1.00 96.12 163 VAL A O 1
ATOM 1267 N N . PRO A 1 164 ? 7.091 1.038 15.292 1.00 96.62 164 PRO A N 1
ATOM 1268 C CA . PRO A 1 164 ? 7.509 0.999 16.694 1.00 96.62 164 PRO A CA 1
ATOM 1269 C C . PRO A 1 164 ? 8.390 -0.223 16.994 1.00 96.62 164 PRO A C 1
ATOM 1271 O O . PRO A 1 164 ? 8.162 -1.293 16.429 1.00 96.62 164 PRO A O 1
ATOM 1274 N N . GLU A 1 165 ? 9.398 -0.059 17.853 1.00 94.25 165 GLU A N 1
ATOM 1275 C CA . GLU A 1 165 ? 10.417 -1.093 18.095 1.00 94.25 165 GLU A CA 1
ATOM 1276 C C . GLU A 1 165 ? 9.870 -2.256 18.927 1.00 94.25 165 GLU A C 1
ATOM 1278 O O . GLU A 1 165 ? 10.255 -3.408 18.722 1.00 94.25 165 GLU A O 1
ATOM 1283 N N . SER A 1 166 ? 8.965 -1.959 19.863 1.00 97.75 166 SER A N 1
ATOM 1284 C CA . SER A 1 166 ? 8.370 -2.957 20.746 1.00 97.75 166 SER A CA 1
ATOM 1285 C C . SER A 1 166 ? 6.934 -3.323 20.366 1.00 97.75 166 SER A C 1
ATOM 1287 O O . SER A 1 166 ? 6.181 -2.551 19.763 1.00 97.75 166 SER A O 1
ATOM 1289 N N . ASP A 1 167 ? 6.531 -4.524 20.779 1.00 98.12 167 ASP A N 1
ATOM 1290 C CA . ASP A 1 167 ? 5.153 -5.000 20.636 1.00 98.12 167 ASP A CA 1
ATOM 1291 C C . ASP A 1 167 ? 4.166 -4.134 21.409 1.00 98.12 167 ASP A C 1
ATOM 1293 O O . ASP A 1 167 ? 3.062 -3.882 20.932 1.00 98.12 167 ASP A O 1
ATOM 1297 N N . GLU A 1 168 ? 4.569 -3.664 22.588 1.00 98.25 168 GLU A N 1
ATOM 1298 C CA . GLU A 1 168 ? 3.735 -2.817 23.432 1.00 98.25 168 GLU A CA 1
ATOM 1299 C C . GLU A 1 168 ? 3.465 -1.472 22.754 1.00 98.25 168 GLU A C 1
ATOM 1301 O O . GLU A 1 168 ? 2.304 -1.112 22.581 1.00 98.25 168 GLU A O 1
ATOM 1306 N N . GLU A 1 169 ? 4.489 -0.804 22.217 1.00 98.31 169 GLU A N 1
ATOM 1307 C CA . GLU A 1 169 ? 4.303 0.447 21.468 1.00 98.31 169 GLU A CA 1
ATOM 1308 C C . GLU A 1 169 ? 3.495 0.247 20.173 1.00 98.31 169 GLU A C 1
ATOM 1310 O O . GLU A 1 169 ? 2.709 1.116 19.782 1.00 98.31 169 GLU A O 1
ATOM 1315 N N . CYS A 1 170 ? 3.648 -0.900 19.496 1.00 98.31 170 CYS A N 1
ATOM 1316 C CA . CYS A 1 170 ? 2.811 -1.239 18.342 1.00 98.31 170 CYS A CA 1
ATOM 1317 C C . CYS A 1 170 ? 1.325 -1.281 18.721 1.00 98.31 170 CYS A C 1
ATOM 1319 O O . CYS A 1 170 ? 0.488 -0.783 17.959 1.00 98.31 170 CYS A O 1
ATOM 1321 N N . LEU A 1 171 ? 1.006 -1.872 19.874 1.00 98.31 171 LEU A N 1
ATOM 1322 C CA . LEU A 1 171 ? -0.356 -1.987 20.387 1.00 98.31 171 LEU A CA 1
ATOM 1323 C C . LEU A 1 171 ? -0.883 -0.655 20.923 1.00 98.31 171 LEU A C 1
ATOM 1325 O O . LEU A 1 171 ? -2.021 -0.306 20.623 1.00 98.31 171 LEU A O 1
ATOM 1329 N N . GLU A 1 172 ? -0.062 0.130 21.618 1.00 98.31 172 GLU A N 1
ATOM 1330 C CA . GLU A 1 172 ? -0.439 1.467 22.090 1.00 98.31 172 GLU A CA 1
ATOM 1331 C C . GLU A 1 172 ? -0.824 2.391 20.929 1.00 98.31 172 GLU A C 1
ATO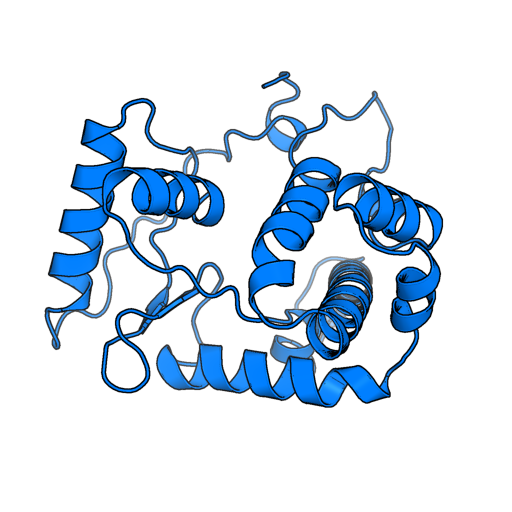M 1333 O O . GLU A 1 172 ? -1.865 3.054 20.969 1.00 98.31 172 GLU A O 1
ATOM 1338 N N . LEU A 1 173 ? -0.031 2.398 19.848 1.00 98.12 173 LEU A N 1
ATOM 1339 C CA . LEU A 1 173 ? -0.360 3.161 18.644 1.00 98.12 173 LEU A CA 1
ATOM 1340 C C . LEU A 1 173 ? -1.676 2.682 18.013 1.00 98.12 173 LEU A C 1
ATOM 1342 O O . LEU A 1 173 ? -2.441 3.493 17.481 1.00 98.12 173 LEU A O 1
ATOM 1346 N N . PHE A 1 174 ? -1.950 1.378 18.060 1.00 97.56 174 PHE A N 1
ATOM 1347 C CA . PHE A 1 174 ? -3.165 0.798 17.488 1.00 97.56 174 PHE A CA 1
ATOM 1348 C C . PHE A 1 174 ? -4.397 1.195 18.289 1.00 97.56 174 PHE A C 1
ATOM 1350 O O . PHE A 1 174 ? -5.353 1.717 17.715 1.00 97.56 174 PHE A O 1
ATOM 1357 N N . ASP A 1 175 ? -4.335 1.057 19.609 1.00 97.69 175 ASP A N 1
ATOM 1358 C CA . ASP A 1 175 ? -5.420 1.411 20.517 1.00 97.69 175 ASP A CA 1
ATOM 1359 C C . ASP A 1 175 ? -5.716 2.922 20.461 1.00 97.69 175 ASP A C 1
ATOM 1361 O O . ASP A 1 175 ? -6.881 3.332 20.396 1.00 97.69 175 ASP A O 1
ATOM 1365 N N . ALA A 1 176 ? -4.681 3.768 20.377 1.00 97.81 176 ALA A N 1
ATOM 1366 C CA . ALA A 1 176 ? -4.840 5.209 20.176 1.00 97.81 176 ALA A CA 1
ATOM 1367 C C . ALA A 1 176 ? -5.493 5.538 18.821 1.00 97.81 176 AL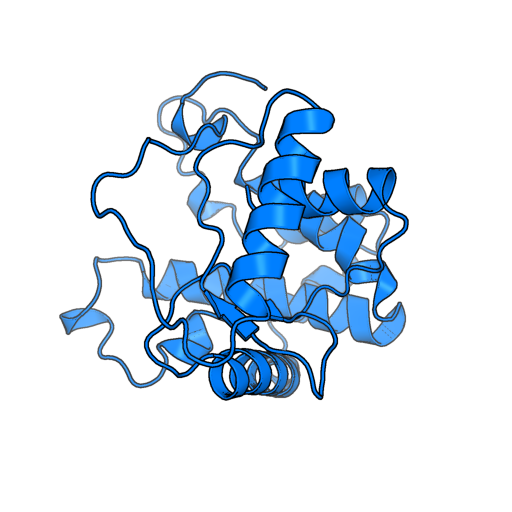A A C 1
ATOM 1369 O O . ALA A 1 176 ? -6.416 6.355 18.756 1.00 97.81 176 ALA A O 1
ATOM 1370 N N . THR A 1 177 ? -5.058 4.870 17.746 1.00 96.56 177 THR A N 1
ATOM 1371 C CA . THR A 1 177 ? -5.635 5.033 16.403 1.00 96.56 177 THR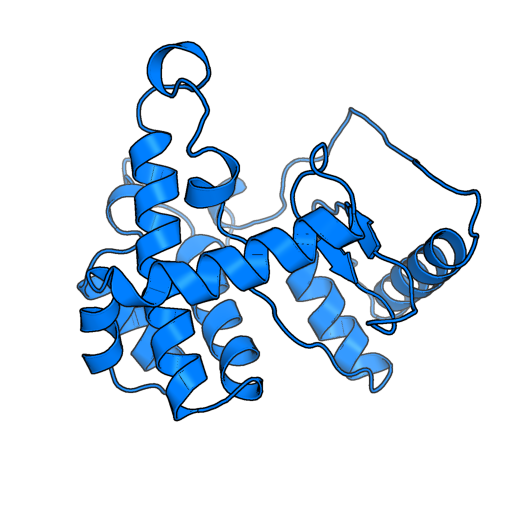 A CA 1
ATOM 1372 C C . THR A 1 177 ? -7.111 4.641 16.392 1.00 96.56 177 THR A C 1
ATOM 1374 O O . THR A 1 177 ? -7.937 5.417 15.915 1.00 96.56 177 THR A O 1
ATOM 1377 N N . LEU A 1 178 ? -7.467 3.481 16.954 1.00 95.56 178 LEU A N 1
ATOM 1378 C CA . LEU A 1 178 ? -8.855 3.021 17.038 1.00 95.56 178 LEU A CA 1
ATOM 1379 C C . LEU A 1 178 ? -9.721 3.948 17.893 1.00 95.56 178 LEU A C 1
ATOM 1381 O O . LEU A 1 178 ? -10.871 4.208 17.538 1.00 95.56 178 LEU A O 1
ATOM 1385 N N . THR A 1 179 ? -9.177 4.465 18.995 1.00 96.81 179 THR A N 1
ATOM 1386 C CA . THR A 1 179 ? -9.884 5.404 19.874 1.00 96.81 179 THR A CA 1
ATOM 1387 C C . THR A 1 179 ? -10.262 6.679 19.124 1.00 96.81 179 THR A C 1
ATOM 1389 O O . THR A 1 179 ? -11.426 7.079 19.147 1.00 96.81 179 THR A O 1
ATOM 1392 N N . LEU A 1 180 ? -9.304 7.293 18.420 1.00 96.38 180 LEU A N 1
ATOM 1393 C CA . LEU A 1 180 ? -9.559 8.488 17.610 1.00 96.38 180 LEU A CA 1
ATOM 1394 C C . LEU A 1 180 ? -10.515 8.187 16.457 1.00 96.38 180 LEU A C 1
ATOM 1396 O O . LEU A 1 180 ? -11.470 8.927 16.240 1.00 96.38 180 LEU A O 1
ATOM 1400 N N . ALA A 1 181 ? -10.294 7.072 15.762 1.00 94.38 181 ALA A N 1
ATOM 1401 C CA . ALA A 1 181 ? -11.109 6.654 14.633 1.00 94.38 181 ALA A CA 1
ATOM 1402 C C . ALA A 1 181 ? -12.588 6.462 15.000 1.00 94.38 181 ALA A C 1
ATOM 1404 O O . ALA A 1 181 ? -13.479 6.810 14.229 1.00 94.38 181 ALA A O 1
ATOM 1405 N N . ARG A 1 182 ? -12.869 5.915 16.187 1.00 93.75 182 ARG A N 1
ATOM 1406 C CA . ARG A 1 182 ? -14.238 5.669 16.664 1.00 93.75 182 ARG A CA 1
ATOM 1407 C C . ARG A 1 182 ? -14.915 6.914 17.241 1.00 93.75 182 ARG A C 1
ATOM 1409 O O . ARG A 1 182 ? -16.117 6.880 17.503 1.00 93.75 182 ARG A O 1
ATOM 1416 N N . PHE A 1 183 ? -14.189 8.016 17.422 1.00 96.06 183 PHE A N 1
ATOM 1417 C CA . PHE A 1 183 ? -14.774 9.278 17.857 1.00 96.06 183 PHE A CA 1
ATOM 1418 C C . PHE A 1 183 ? -15.335 10.039 16.651 1.00 96.06 183 PHE A C 1
ATOM 1420 O O . PHE A 1 183 ? -14.612 10.736 15.947 1.00 96.06 183 PHE A O 1
ATOM 1427 N N . SER A 1 184 ? -16.643 9.918 16.409 1.00 91.94 184 SER A N 1
ATOM 1428 C CA . SER A 1 184 ? -17.298 10.323 15.151 1.00 91.94 184 SER A CA 1
ATOM 1429 C C . SER A 1 184 ? -17.154 11.798 14.750 1.00 91.94 184 SER A C 1
ATOM 1431 O O . SER A 1 184 ? -17.457 12.149 13.614 1.00 91.94 184 SER A O 1
ATOM 1433 N N . THR A 1 185 ? -16.755 12.679 15.670 1.00 94.94 185 THR A N 1
ATOM 1434 C CA . THR A 1 185 ? -16.534 14.110 15.406 1.00 94.94 185 THR A CA 1
ATOM 1435 C C . THR A 1 185 ? -15.055 14.489 15.291 1.00 94.94 185 THR A C 1
ATOM 1437 O O . THR A 1 185 ? -14.744 15.659 15.079 1.00 94.94 185 THR A O 1
ATOM 1440 N N . PHE A 1 186 ? -14.135 13.531 15.432 1.00 95.19 186 PHE A N 1
ATOM 1441 C CA . PHE A 1 186 ? -12.716 13.742 15.173 1.00 95.19 186 PHE A CA 1
ATOM 1442 C C . PHE A 1 186 ? -12.456 13.710 13.664 1.00 95.19 186 PHE A C 1
ATOM 1444 O O . PHE A 1 186 ? -12.875 12.782 12.976 1.00 95.19 186 PHE A O 1
ATOM 1451 N N . SER A 1 187 ? -11.760 14.722 13.145 1.00 91.06 187 SER A N 1
ATOM 1452 C CA . SER A 1 187 ? -11.476 14.827 11.706 1.00 91.06 187 SER A CA 1
ATOM 1453 C C . SER A 1 187 ? -9.987 14.816 11.387 1.00 91.06 187 SER A C 1
ATOM 1455 O O . SER A 1 187 ? -9.588 14.181 10.417 1.00 91.06 187 SER A O 1
ATOM 1457 N N . GLU A 1 188 ? -9.149 15.492 12.180 1.00 94.12 188 GLU A N 1
ATOM 1458 C CA . GLU A 1 188 ? -7.720 15.565 11.878 1.00 94.12 188 GLU A CA 1
ATOM 1459 C C . GLU A 1 188 ? -6.866 15.851 13.119 1.00 94.12 188 GLU A C 1
ATOM 1461 O O . GLU A 1 188 ? -7.167 16.727 13.930 1.00 94.12 188 GLU A O 1
ATOM 1466 N N . LEU A 1 189 ? -5.739 15.143 13.209 1.00 94.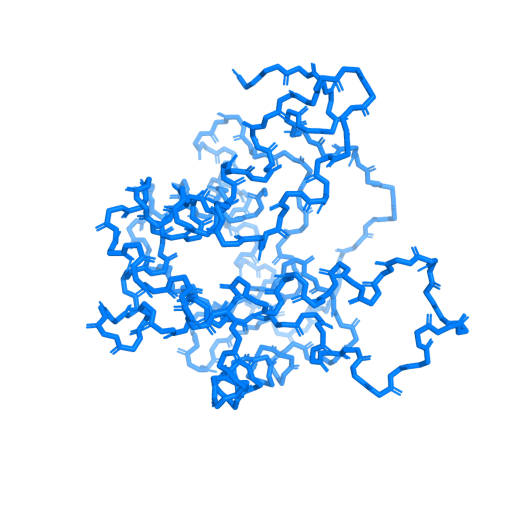00 189 LEU A N 1
ATOM 1467 C CA . LEU A 1 189 ? -4.574 15.526 13.997 1.00 94.00 189 LEU A CA 1
ATOM 1468 C C . LEU A 1 189 ? -3.351 15.353 13.103 1.00 94.00 189 LEU A C 1
ATOM 1470 O O . LEU A 1 189 ? -3.064 14.253 12.630 1.00 94.00 189 LEU A O 1
ATOM 1474 N N . LYS A 1 190 ? -2.623 16.442 12.862 1.00 93.12 190 LYS A N 1
ATOM 1475 C CA . LYS A 1 190 ? -1.503 16.447 11.923 1.00 93.12 190 LYS A CA 1
ATOM 1476 C C . LYS A 1 190 ? -0.377 17.337 12.414 1.00 93.12 190 LYS A C 1
ATOM 1478 O O . LYS A 1 190 ? -0.599 18.423 12.942 1.00 93.12 190 LYS A O 1
ATOM 1483 N N . ARG A 1 191 ? 0.847 16.894 12.138 1.00 92.62 191 ARG A N 1
ATOM 1484 C CA . ARG A 1 191 ? 2.046 17.735 12.131 1.00 92.62 191 ARG A CA 1
ATOM 1485 C C . ARG A 1 191 ? 2.641 17.774 10.725 1.00 92.62 191 ARG A C 1
ATOM 1487 O O . ARG A 1 191 ? 2.630 16.764 10.017 1.00 92.62 191 ARG A O 1
ATOM 1494 N N . SER A 1 192 ? 3.137 18.941 10.323 1.00 90.19 192 SER A N 1
ATOM 1495 C CA . SER A 1 192 ? 3.807 19.126 9.027 1.00 90.19 192 SER A CA 1
ATOM 1496 C C . SER A 1 192 ? 5.242 18.610 9.044 1.00 90.19 192 SER A C 1
ATOM 1498 O O . SER A 1 192 ? 5.722 18.122 8.026 1.00 90.19 192 SER A O 1
ATOM 1500 N N . ASP A 1 193 ? 5.897 18.694 10.201 1.00 91.25 193 ASP A N 1
ATOM 1501 C CA . ASP A 1 193 ? 7.259 18.212 10.393 1.00 91.25 193 ASP A CA 1
ATOM 1502 C C . ASP A 1 193 ? 7.266 16.683 10.519 1.00 91.25 193 ASP A C 1
ATOM 1504 O O . ASP A 1 193 ? 6.700 16.109 11.459 1.00 91.25 193 ASP A O 1
ATOM 1508 N N . ARG A 1 194 ? 7.833 16.018 9.509 1.00 88.25 194 ARG A N 1
ATOM 1509 C CA . ARG A 1 194 ? 7.881 14.560 9.393 1.00 88.25 194 ARG A CA 1
ATOM 1510 C C . ARG A 1 194 ? 9.330 14.112 9.419 1.00 88.25 194 ARG A C 1
ATOM 1512 O O . ARG A 1 194 ? 10.153 14.616 8.662 1.00 88.25 194 ARG A O 1
ATOM 1519 N N . LEU A 1 195 ? 9.601 13.097 10.231 1.00 92.06 195 LEU A N 1
ATOM 1520 C CA . LEU A 1 195 ? 10.879 12.401 10.193 1.00 92.06 195 LEU A CA 1
ATOM 1521 C C . LEU A 1 195 ? 11.062 11.723 8.831 1.00 92.06 195 LEU A C 1
ATOM 1523 O O . LEU A 1 195 ? 10.086 11.291 8.204 1.00 92.06 195 LEU A O 1
ATOM 1527 N N . GLN A 1 196 ? 12.316 11.593 8.408 1.00 92.62 196 GLN A N 1
ATOM 1528 C CA . GLN A 1 196 ? 12.685 10.798 7.242 1.00 92.62 196 GLN A CA 1
ATOM 1529 C C . GLN A 1 196 ? 12.201 9.350 7.414 1.00 92.62 196 GLN A C 1
ATOM 1531 O O . GLN A 1 196 ? 12.197 8.823 8.525 1.00 92.62 196 GLN A O 1
ATOM 1536 N N . LEU A 1 197 ? 11.768 8.721 6.318 1.00 93.94 197 LEU A N 1
ATOM 1537 C CA . LEU A 1 197 ? 11.390 7.308 6.332 1.00 93.94 197 LEU A CA 1
ATOM 1538 C C . LEU A 1 197 ? 12.611 6.451 6.667 1.00 93.94 197 LEU A C 1
ATOM 1540 O O . LEU A 1 197 ? 13.635 6.557 5.991 1.00 93.94 197 LEU A O 1
ATOM 1544 N N . ASP A 1 198 ? 12.474 5.572 7.653 1.00 93.19 198 ASP A N 1
ATOM 1545 C CA . ASP A 1 198 ? 13.541 4.661 8.061 1.00 93.19 198 ASP A CA 1
ATOM 1546 C C . ASP A 1 198 ? 13.534 3.389 7.203 1.00 93.19 198 ASP A C 1
ATOM 1548 O O . ASP A 1 198 ? 13.178 2.304 7.645 1.00 93.19 198 ASP A O 1
ATOM 1552 N N . LEU A 1 199 ? 13.820 3.559 5.910 1.00 93.56 199 LEU A N 1
ATOM 1553 C CA . LEU A 1 199 ? 13.887 2.474 4.929 1.00 93.56 199 LEU A CA 1
ATOM 1554 C C . LEU A 1 199 ? 15.304 2.363 4.367 1.00 93.56 199 LEU A C 1
ATOM 1556 O O . LEU A 1 199 ? 15.917 3.407 4.110 1.00 93.56 199 LEU A O 1
ATOM 1560 N N . PRO A 1 200 ? 15.805 1.150 4.071 1.00 93.69 200 PRO A N 1
ATOM 1561 C CA . PRO A 1 200 ? 17.122 0.980 3.464 1.00 93.69 200 PRO A CA 1
ATOM 1562 C C . PRO A 1 200 ? 17.333 1.801 2.192 1.00 93.69 200 PRO A C 1
ATOM 1564 O O . PRO A 1 200 ? 18.357 2.467 2.046 1.00 93.69 200 PRO A O 1
ATOM 1567 N N . VAL A 1 201 ? 16.314 1.870 1.327 1.00 92.50 201 VAL A N 1
ATOM 1568 C CA . VAL A 1 201 ? 16.388 2.636 0.071 1.00 92.50 201 VAL A CA 1
ATOM 1569 C C . VAL A 1 201 ? 16.505 4.149 0.286 1.00 92.50 201 VAL A C 1
ATOM 1571 O O . VAL A 1 201 ? 16.944 4.877 -0.600 1.00 92.50 201 VAL A O 1
ATOM 1574 N N . VAL A 1 202 ? 16.103 4.636 1.463 1.00 91.62 202 VAL A N 1
ATOM 1575 C CA . VAL A 1 202 ? 16.106 6.060 1.823 1.00 91.62 202 VAL A CA 1
ATOM 1576 C C . VAL A 1 202 ? 17.338 6.425 2.648 1.00 91.62 202 VAL A C 1
ATOM 1578 O O . VAL A 1 202 ? 17.900 7.503 2.467 1.00 91.62 202 VAL A O 1
ATOM 1581 N N . THR A 1 203 ? 17.744 5.551 3.568 1.00 92.12 203 THR A N 1
ATOM 1582 C CA . THR A 1 203 ? 18.837 5.820 4.512 1.00 92.12 203 THR A CA 1
ATOM 1583 C C . THR A 1 203 ? 20.195 5.329 4.014 1.00 92.12 203 THR A C 1
ATOM 1585 O O . TH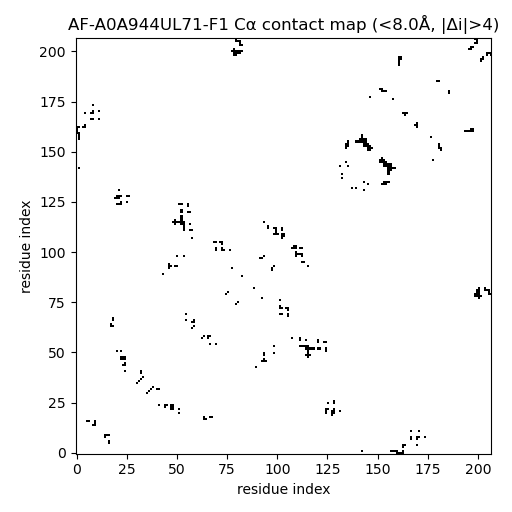R A 1 203 ? 21.219 5.754 4.545 1.00 92.12 203 THR A O 1
ATOM 1588 N N . GLY A 1 204 ? 20.219 4.434 3.020 1.00 91.00 204 GLY A N 1
ATOM 1589 C CA . GLY A 1 204 ? 21.432 3.771 2.537 1.00 91.00 204 GLY A CA 1
ATOM 1590 C C . GLY A 1 204 ? 22.005 2.741 3.516 1.00 91.00 204 GLY A C 1
ATOM 1591 O O . GLY A 1 204 ? 23.122 2.267 3.323 1.00 91.00 204 GLY A O 1
ATOM 1592 N N . ARG A 1 205 ? 21.271 2.411 4.585 1.00 89.12 205 ARG A N 1
ATOM 1593 C CA . ARG A 1 205 ? 21.673 1.437 5.605 1.00 89.12 205 ARG A CA 1
ATOM 1594 C C . ARG A 1 205 ? 20.870 0.148 5.414 1.00 89.12 205 ARG A C 1
ATOM 1596 O O . ARG A 1 205 ? 19.679 0.251 5.134 1.00 89.12 205 ARG A O 1
ATOM 1603 N N . PRO A 1 206 ? 21.479 -1.042 5.535 1.00 84.50 206 PRO A N 1
ATOM 1604 C CA . PRO A 1 206 ? 20.711 -2.284 5.550 1.00 84.50 206 PRO A CA 1
ATOM 1605 C C . PRO A 1 206 ? 19.764 -2.328 6.764 1.00 84.50 206 PRO A C 1
ATOM 1607 O O . PRO A 1 206 ? 20.010 -1.628 7.748 1.00 84.50 206 PRO A O 1
ATOM 1610 N N . ASP A 1 207 ? 18.697 -3.124 6.633 1.00 72.88 207 ASP A N 1
ATOM 1611 C CA . ASP A 1 207 ? 17.752 -3.488 7.708 1.00 72.88 207 ASP A CA 1
ATOM 1612 C C . ASP A 1 207 ? 18.456 -4.315 8.797 1.00 72.88 207 ASP A C 1
ATOM 1614 O O . ASP A 1 207 ? 19.200 -5.255 8.416 1.00 72.88 207 ASP A O 1
#

Radius of gyration: 17.57 Å; Cα contacts (8 Å, |Δi|>4): 228; chains: 1; bounding box: 46×40×43 Å

Nearest PDB structures (foldseek):
  4zil-assembly1_B  TM=9.044E-01  e=7.280E-10  Mycobacterium tuberculosis H37Rv
  5xur-assembly2_C  TM=8.963E-01  e=2.671E-09  Mycobacterium tuberculosis H37Rv
  4nxi-assembly1_B  TM=8.893E-01  e=3.902E-09  Mycobacterium tuberculosis H37Rv
  4nxi-assembly1_A  TM=8.752E-01  e=3.794E-08  Mycobacterium tuberculosis H37Rv